Protein AF-A0A8T6W982-F1 (afdb_monomer_lite)

pLDDT: mean 89.92, std 10.99, range [41.56, 98.62]

Foldseek 3Di:
DLVVLLVCVVVQAEAEDCFQQQPFLCLLVSLVVQLVSQVSSVHAYEDEARALKFPNSAPCLVVSLVSQVVSVVVVRNYFYEHFQFFFDFKFQCVLLQDDDDNCCSQVVPDPDPVNLVVSLVLLVDPVSVVVSVVVSVVVVVVVQVVVVVVQVVCVVVVHHHHRDDDQQRFKAWCDAPQCPVRHGPGLVVQCVVVVHHSSVSSSVRCNRRSRQIMIGRITHDSVSVLSLLLRLRYAYDLPFDDDPDDADSRHHGDCSNPCRLVCCCPPCCPPVVSDHNVSSLQRHWVSVCVSRVPPPTRDD

Structure (mmCIF, N/CA/C/O backbone):
data_AF-A0A8T6W982-F1
#
_entry.id   AF-A0A8T6W982-F1
#
loop_
_atom_site.group_PDB
_atom_site.id
_atom_site.type_symbol
_atom_site.label_atom_id
_atom_site.label_alt_id
_atom_site.label_comp_id
_atom_site.label_asym_id
_atom_site.label_entity_id
_atom_site.label_seq_id
_atom_site.pdbx_PDB_ins_code
_atom_site.Cartn_x
_atom_site.Cartn_y
_atom_site.Cartn_z
_atom_site.occupancy
_atom_site.B_iso_or_equiv
_atom_site.auth_seq_id
_atom_site.auth_comp_id
_atom_site.auth_asym_id
_atom_site.auth_atom_id
_atom_site.pdbx_PDB_model_num
ATOM 1 N N . THR A 1 1 ? 5.515 11.688 19.309 1.00 92.19 1 THR A N 1
ATOM 2 C CA . THR A 1 1 ? 4.169 11.139 19.041 1.00 92.19 1 THR A CA 1
ATOM 3 C C . THR A 1 1 ? 3.345 10.969 20.302 1.00 92.19 1 THR A C 1
ATOM 5 O O . THR A 1 1 ? 2.326 11.631 20.385 1.00 92.19 1 THR A O 1
ATOM 8 N N . ILE A 1 2 ? 3.785 10.183 21.298 1.00 96.75 2 ILE A N 1
ATOM 9 C CA . ILE A 1 2 ? 3.008 9.904 22.530 1.00 96.75 2 ILE A CA 1
ATOM 10 C C . ILE A 1 2 ? 2.474 11.173 23.209 1.00 96.75 2 ILE A C 1
ATOM 12 O O . ILE A 1 2 ? 1.277 11.269 23.441 1.00 96.75 2 ILE A O 1
ATOM 16 N N . GLU A 1 3 ? 3.326 12.170 23.468 1.00 98.12 3 GLU A N 1
ATOM 17 C CA . GLU A 1 3 ? 2.882 13.401 24.146 1.00 98.12 3 GLU A CA 1
ATOM 18 C C . GLU A 1 3 ? 1.840 14.195 23.341 1.00 98.12 3 GLU A C 1
ATOM 20 O O . GLU A 1 3 ? 0.926 14.765 23.923 1.00 98.12 3 GLU A O 1
ATOM 25 N N . LEU A 1 4 ? 1.908 14.171 22.003 1.00 98.06 4 LEU A N 1
ATOM 26 C CA . LEU A 1 4 ? 0.866 14.763 21.154 1.00 98.06 4 LEU A CA 1
ATOM 27 C C . LEU A 1 4 ? -0.430 13.948 21.223 1.00 98.06 4 LEU A C 1
ATOM 29 O O . LEU A 1 4 ? -1.512 14.516 21.298 1.00 98.06 4 LEU A O 1
ATOM 33 N N . CYS A 1 5 ? -0.321 12.617 21.228 1.00 98.31 5 CYS A N 1
ATOM 34 C CA . CYS A 1 5 ? -1.474 11.726 21.331 1.00 98.31 5 CYS A CA 1
ATOM 35 C C . CYS A 1 5 ? -2.209 11.890 22.665 1.00 98.31 5 CYS A C 1
ATOM 37 O O . CYS A 1 5 ? -3.430 11.872 22.659 1.00 98.31 5 CYS A O 1
ATOM 39 N N . LYS A 1 6 ? -1.504 12.125 23.781 1.00 98.38 6 LYS A N 1
ATOM 40 C CA . LYS A 1 6 ? -2.144 12.420 25.077 1.00 98.38 6 LYS A CA 1
ATOM 41 C C . LYS A 1 6 ? -3.038 13.658 24.998 1.00 98.38 6 LYS A C 1
ATOM 43 O O . LYS A 1 6 ? -4.176 13.609 25.442 1.00 98.38 6 LYS A O 1
ATOM 48 N N . VAL A 1 7 ? -2.559 14.729 24.358 1.00 98.25 7 VAL A N 1
ATOM 49 C CA . VAL A 1 7 ? -3.368 15.939 24.137 1.00 98.25 7 VAL A CA 1
ATOM 50 C C . VAL A 1 7 ? -4.581 15.624 23.261 1.00 98.25 7 VAL A C 1
ATOM 52 O O . VAL A 1 7 ? -5.687 16.028 23.585 1.00 98.25 7 VAL A O 1
ATOM 55 N N . VAL A 1 8 ? -4.410 14.873 22.168 1.00 97.94 8 VAL A N 1
ATOM 56 C CA . VAL A 1 8 ? -5.523 14.495 21.273 1.00 97.94 8 VAL A CA 1
ATOM 57 C C . VAL A 1 8 ? -6.559 13.610 21.985 1.00 97.94 8 VAL A C 1
ATOM 59 O O . VAL A 1 8 ? -7.760 13.757 21.740 1.00 97.94 8 VAL A O 1
ATOM 62 N N . ALA A 1 9 ? -6.117 12.730 22.887 1.00 97.44 9 ALA A N 1
ATOM 63 C CA . ALA A 1 9 ? -6.982 11.856 23.674 1.00 97.44 9 ALA A CA 1
ATOM 64 C C . ALA A 1 9 ? -7.932 12.647 24.587 1.00 97.44 9 ALA A C 1
ATOM 66 O O . ALA A 1 9 ? -9.102 12.282 24.694 1.00 97.44 9 ALA A O 1
ATOM 67 N N . GLU A 1 10 ? -7.492 13.781 25.153 1.00 97.44 10 GLU A N 1
ATOM 68 C CA . GLU A 1 10 ? -8.344 14.672 25.966 1.00 97.44 10 GLU A CA 1
ATOM 69 C C . GLU A 1 10 ? -9.573 15.194 25.197 1.00 97.44 10 GLU A C 1
ATOM 71 O O . GLU A 1 10 ? -10.605 15.492 25.797 1.00 97.44 10 GLU A O 1
ATOM 76 N N . PHE A 1 11 ? -9.494 15.255 23.863 1.00 96.75 11 PHE A N 1
ATOM 77 C CA . PHE A 1 11 ? -10.595 15.667 22.985 1.00 96.75 11 PHE A CA 1
ATOM 78 C C . PHE A 1 11 ? -11.354 14.484 22.362 1.00 96.75 11 PHE A C 1
ATOM 80 O O . PHE A 1 11 ? -12.226 14.693 21.518 1.00 96.75 11 PHE A O 1
ATOM 87 N N . GLY A 1 12 ? -11.035 13.243 22.749 1.00 94.50 12 GLY A N 1
ATOM 88 C CA . GLY A 1 12 ? -11.616 12.032 22.166 1.00 94.50 12 GLY A CA 1
ATOM 89 C C . GLY A 1 12 ? -11.222 11.807 20.703 1.00 94.50 12 GLY A C 1
ATOM 90 O O . GLY A 1 12 ? -11.993 11.208 19.951 1.00 94.50 12 GLY A O 1
ATOM 91 N N . GLY A 1 13 ? -10.064 12.333 20.291 1.00 96.12 13 GLY A N 1
ATOM 92 C CA . GLY A 1 13 ? -9.565 12.228 18.924 1.00 96.12 13 GLY A CA 1
ATOM 93 C C . GLY A 1 13 ? -8.979 10.855 18.574 1.00 96.12 13 GLY A C 1
ATOM 94 O O . GLY A 1 13 ? -9.060 9.892 19.337 1.00 96.12 13 GLY A O 1
ATOM 95 N N . LEU A 1 14 ? -8.381 10.786 17.385 1.00 97.19 14 LEU A N 1
ATOM 96 C CA . LEU A 1 14 ? -7.861 9.565 16.772 1.00 97.19 14 LEU A CA 1
ATOM 97 C C . LEU A 1 14 ? -6.365 9.715 16.476 1.00 97.19 14 LEU A C 1
ATOM 99 O O . LEU A 1 14 ? -5.944 10.716 15.895 1.00 97.19 14 LEU A O 1
ATOM 103 N N . TYR A 1 15 ? -5.574 8.703 16.829 1.00 98.12 15 TYR A N 1
ATOM 104 C CA . TYR A 1 15 ? -4.229 8.524 16.295 1.00 98.12 15 TYR A CA 1
ATOM 105 C C . TYR A 1 15 ? -4.313 7.695 15.011 1.00 98.12 15 TYR A C 1
ATOM 107 O O . TYR A 1 15 ? -4.302 6.465 15.046 1.00 98.12 15 TYR A O 1
ATOM 115 N N . ASP A 1 16 ? -4.436 8.386 13.880 1.00 97.62 16 ASP A N 1
ATOM 116 C CA . ASP A 1 16 ? -4.356 7.778 12.552 1.00 97.62 16 ASP A CA 1
ATOM 117 C C . ASP A 1 16 ? -2.903 7.801 12.064 1.00 97.62 16 ASP A C 1
ATOM 119 O O . ASP A 1 16 ? -2.230 8.835 12.146 1.00 97.62 16 ASP A O 1
ATOM 123 N N . THR A 1 17 ? -2.374 6.658 11.624 1.00 96.56 17 THR A N 1
ATOM 124 C CA . THR A 1 17 ? -0.946 6.543 11.327 1.00 96.56 17 THR A CA 1
ATOM 125 C C . THR A 1 17 ? -0.623 5.687 10.115 1.00 96.56 17 THR A C 1
ATOM 127 O O . THR A 1 17 ? -0.892 4.487 10.060 1.00 96.56 17 THR A O 1
ATOM 130 N N . HIS A 1 18 ? 0.157 6.292 9.218 1.00 93.81 18 HIS A N 1
ATOM 131 C CA . HIS A 1 18 ? 1.096 5.561 8.385 1.00 93.81 18 HIS A CA 1
ATOM 132 C C . HIS A 1 18 ? 2.218 5.026 9.280 1.00 93.81 18 HIS A C 1
ATOM 134 O O . HIS A 1 18 ? 3.207 5.714 9.546 1.00 93.81 18 HIS A O 1
ATOM 140 N N . HIS A 1 19 ? 2.044 3.813 9.799 1.00 90.69 19 HIS A N 1
ATOM 141 C CA . HIS A 1 19 ? 3.015 3.244 10.724 1.00 90.69 19 HIS A CA 1
ATOM 142 C C . HIS A 1 19 ? 4.383 3.031 10.047 1.00 90.69 19 HIS A C 1
ATOM 144 O O . HIS A 1 19 ? 4.486 2.753 8.852 1.00 90.69 19 HIS A O 1
ATOM 150 N N . ARG A 1 20 ? 5.461 3.124 10.825 1.00 86.19 20 ARG A N 1
ATOM 151 C CA . ARG A 1 20 ? 6.844 3.112 10.313 1.00 86.19 20 ARG A CA 1
ATOM 152 C C . ARG A 1 20 ? 7.228 1.833 9.561 1.00 86.19 20 ARG A C 1
ATOM 154 O O . ARG A 1 20 ? 8.174 1.845 8.782 1.00 86.19 20 ARG A O 1
ATOM 161 N N . GLY A 1 21 ? 6.519 0.735 9.825 1.00 81.88 21 GLY A N 1
ATOM 162 C CA . GLY A 1 21 ? 6.822 -0.591 9.292 1.00 81.88 21 GLY A CA 1
ATOM 163 C C . GLY A 1 21 ? 6.270 -0.888 7.899 1.00 81.88 21 GLY A C 1
ATOM 164 O O . GLY A 1 21 ? 6.608 -1.934 7.351 1.00 81.88 21 GLY A O 1
ATOM 165 N N . ASN A 1 22 ? 5.437 -0.007 7.332 1.00 74.56 22 ASN A N 1
ATOM 166 C CA . ASN A 1 22 ? 4.700 -0.312 6.099 1.00 74.56 22 ASN A CA 1
ATOM 167 C C . ASN A 1 22 ? 5.628 -0.471 4.882 1.00 74.56 22 ASN A C 1
ATOM 169 O O . ASN A 1 22 ? 5.366 -1.277 3.995 1.00 74.56 22 ASN A O 1
ATOM 173 N N . TYR A 1 23 ? 6.742 0.272 4.863 1.00 70.62 23 TYR A N 1
ATOM 174 C CA . TYR A 1 23 ? 7.759 0.238 3.811 1.00 70.62 23 TYR A CA 1
ATOM 175 C C . TYR A 1 23 ? 9.075 -0.321 4.363 1.00 70.62 23 TYR A C 1
ATOM 177 O O . TYR A 1 23 ? 9.947 0.417 4.812 1.00 70.62 23 TYR A O 1
ATOM 185 N N . GLY A 1 24 ? 9.215 -1.647 4.366 1.00 77.31 24 GLY A N 1
ATOM 186 C CA . GLY A 1 24 ? 10.422 -2.322 4.851 1.00 77.31 24 GLY A CA 1
ATOM 187 C C . GLY A 1 24 ? 10.141 -3.748 5.307 1.00 77.31 24 GLY A C 1
ATOM 188 O O . GLY A 1 24 ? 9.116 -4.319 4.954 1.00 77.31 24 GLY A O 1
ATOM 189 N N . ASP A 1 25 ? 11.034 -4.341 6.093 1.00 82.00 25 ASP A N 1
ATOM 190 C CA . ASP A 1 25 ? 10.885 -5.676 6.696 1.00 82.00 25 ASP A CA 1
ATOM 191 C C . ASP A 1 25 ? 10.327 -5.636 8.136 1.00 82.00 25 ASP A C 1
ATOM 193 O O . ASP A 1 25 ? 10.297 -6.660 8.823 1.00 82.00 25 ASP A O 1
ATOM 197 N N . THR A 1 26 ? 9.855 -4.463 8.578 1.00 89.75 26 THR A N 1
ATOM 198 C CA . THR A 1 26 ? 9.505 -4.129 9.971 1.00 89.75 26 THR A CA 1
ATOM 199 C C . THR A 1 26 ? 8.003 -3.949 10.228 1.00 89.75 26 THR A C 1
ATOM 201 O O . THR A 1 26 ? 7.606 -3.281 11.184 1.00 89.75 26 THR A O 1
ATOM 204 N N . LEU A 1 27 ? 7.149 -4.536 9.382 1.00 93.19 27 LEU A N 1
ATOM 205 C CA . LEU A 1 27 ? 5.681 -4.461 9.467 1.00 93.19 27 LEU A CA 1
ATOM 206 C C . LEU A 1 27 ? 5.149 -4.727 10.886 1.00 93.19 27 LEU A C 1
ATOM 208 O O . LEU A 1 27 ? 4.354 -3.954 11.422 1.00 93.19 27 LEU A O 1
ATOM 212 N N . ILE A 1 28 ? 5.622 -5.803 11.515 1.00 94.50 28 ILE A N 1
ATOM 213 C CA . ILE A 1 28 ? 5.154 -6.230 12.837 1.00 94.50 28 ILE A CA 1
ATOM 214 C C . ILE A 1 28 ? 5.626 -5.275 13.931 1.00 94.50 28 ILE A C 1
ATOM 216 O O . ILE A 1 28 ? 4.867 -4.921 14.829 1.00 94.50 28 ILE A O 1
ATOM 220 N N . GLU A 1 29 ? 6.871 -4.825 13.856 1.00 92.50 29 GLU A N 1
ATOM 221 C CA . GLU A 1 29 ? 7.451 -3.877 14.800 1.00 92.50 29 GLU A CA 1
ATOM 222 C C . GLU A 1 29 ? 6.754 -2.519 14.717 1.00 92.50 29 GLU A C 1
ATOM 224 O O . GLU A 1 29 ? 6.432 -1.941 15.752 1.00 92.50 29 GLU A O 1
ATOM 229 N N . GLY A 1 30 ? 6.444 -2.046 13.506 1.00 93.44 30 GLY A N 1
ATOM 230 C CA . GLY A 1 30 ? 5.680 -0.818 13.304 1.00 93.44 30 GLY A CA 1
ATOM 231 C C . GLY A 1 30 ? 4.256 -0.916 13.853 1.00 93.44 30 GLY A C 1
ATOM 232 O O . GLY A 1 30 ? 3.749 0.046 14.424 1.00 93.44 30 GLY A O 1
ATOM 233 N N . LEU A 1 31 ? 3.594 -2.072 13.718 1.00 95.88 31 LEU A N 1
ATOM 234 C CA . LEU A 1 31 ? 2.279 -2.290 14.332 1.00 95.88 31 LEU A CA 1
ATOM 235 C C . LEU A 1 31 ? 2.373 -2.305 15.866 1.00 95.88 31 LEU A C 1
ATOM 237 O O . LEU A 1 31 ? 1.565 -1.667 16.536 1.00 95.88 31 LEU A O 1
ATOM 241 N N . LYS A 1 32 ? 3.394 -2.959 16.434 1.00 95.81 32 LYS A N 1
ATOM 242 C CA . LYS A 1 32 ? 3.655 -2.938 17.884 1.00 95.81 32 LYS A CA 1
ATOM 243 C C . LYS A 1 32 ? 3.950 -1.527 18.402 1.00 95.81 32 LYS A C 1
ATOM 245 O O . LYS A 1 32 ? 3.509 -1.197 19.500 1.00 95.81 32 LYS A O 1
ATOM 250 N N . GLU A 1 33 ? 4.647 -0.691 17.626 1.00 95.31 33 GLU A N 1
ATOM 251 C CA . GLU A 1 33 ? 4.837 0.737 17.929 1.00 95.31 33 GLU A CA 1
ATOM 252 C C . GLU A 1 33 ? 3.476 1.445 18.027 1.00 95.31 33 GLU A C 1
ATOM 254 O O . GLU A 1 33 ? 3.204 2.088 19.040 1.00 95.31 33 GLU A O 1
ATOM 259 N N . ALA A 1 34 ? 2.587 1.267 17.044 1.00 96.88 34 ALA A N 1
ATOM 260 C CA . ALA A 1 34 ? 1.256 1.880 17.056 1.00 96.88 34 ALA A CA 1
ATOM 261 C C . ALA A 1 34 ? 0.399 1.420 18.253 1.00 96.88 34 ALA A C 1
ATOM 263 O O . ALA A 1 34 ? -0.201 2.250 18.937 1.00 96.88 34 ALA A O 1
ATOM 264 N N . VAL A 1 35 ? 0.407 0.119 18.565 1.00 97.62 35 VAL A N 1
ATOM 265 C CA . VAL A 1 35 ? -0.275 -0.455 19.741 1.00 97.62 35 VAL A CA 1
ATOM 266 C C . VAL A 1 35 ? 0.280 0.127 21.046 1.00 97.62 35 VAL A C 1
ATOM 268 O O . VAL A 1 35 ? -0.483 0.504 21.936 1.00 97.62 35 VAL A O 1
ATOM 271 N N . MET A 1 36 ? 1.606 0.245 21.166 1.00 97.38 36 MET A N 1
ATOM 272 C CA . MET A 1 36 ? 2.259 0.839 22.337 1.00 97.38 36 MET A CA 1
ATOM 273 C C . MET A 1 36 ? 1.857 2.304 22.524 1.00 97.38 36 MET A C 1
ATOM 275 O O . MET A 1 36 ? 1.568 2.712 23.651 1.00 97.38 36 MET A O 1
ATOM 279 N N . ILE A 1 37 ? 1.794 3.080 21.439 1.00 97.56 37 ILE A N 1
ATOM 280 C CA . ILE A 1 37 ? 1.357 4.479 21.478 1.00 97.56 37 ILE A CA 1
ATOM 281 C C . ILE A 1 37 ? -0.107 4.564 21.916 1.00 97.56 37 ILE A C 1
ATOM 283 O O . ILE A 1 37 ? -0.397 5.323 22.840 1.00 97.56 37 ILE A O 1
ATOM 287 N N . GLY A 1 38 ? -0.988 3.745 21.329 1.00 98.00 38 GLY A N 1
ATOM 288 C CA . GLY A 1 38 ? -2.403 3.653 21.704 1.00 98.00 38 GLY A CA 1
ATOM 289 C C . GLY A 1 38 ? -2.593 3.398 23.195 1.00 98.00 38 GLY A C 1
ATOM 290 O O . GLY A 1 38 ? -3.279 4.152 23.878 1.00 98.00 38 GLY A O 1
ATOM 291 N N . LYS A 1 39 ? -1.883 2.396 23.725 1.00 98.06 39 LYS A N 1
ATOM 292 C CA . LYS A 1 39 ? -1.907 2.054 25.151 1.00 98.06 39 LYS A CA 1
ATOM 293 C C . LYS A 1 39 ? -1.362 3.168 26.045 1.00 98.06 39 LYS A C 1
ATOM 295 O O . LYS A 1 39 ? -1.925 3.448 27.094 1.00 98.06 39 LYS A O 1
ATOM 300 N N . THR A 1 40 ? -0.230 3.763 25.673 1.00 98.00 40 THR A N 1
ATOM 301 C CA . THR A 1 40 ? 0.483 4.722 26.536 1.00 98.00 40 THR A CA 1
ATOM 302 C C . THR A 1 40 ? -0.209 6.080 26.587 1.00 98.00 40 THR A C 1
ATOM 304 O O . THR A 1 40 ? -0.136 6.768 27.604 1.00 98.00 40 THR A O 1
ATOM 307 N N . ALA A 1 41 ? -0.844 6.484 25.488 1.00 98.06 41 ALA A N 1
ATOM 308 C CA . ALA A 1 41 ? -1.571 7.743 25.393 1.00 98.06 41 ALA A CA 1
ATOM 309 C C . ALA A 1 41 ? -3.075 7.612 25.683 1.00 98.06 41 ALA A C 1
ATOM 311 O O . ALA A 1 41 ? -3.748 8.635 25.663 1.00 98.06 41 ALA A O 1
ATOM 312 N N . ASP A 1 42 ? -3.576 6.395 25.939 1.00 97.19 42 ASP A N 1
ATOM 313 C CA . ASP A 1 42 ? -5.006 6.086 26.101 1.00 97.19 42 ASP A CA 1
ATOM 314 C C . ASP A 1 42 ? -5.856 6.670 24.957 1.00 97.19 42 ASP A C 1
ATOM 316 O O . ASP A 1 42 ? -6.817 7.412 25.155 1.00 97.19 42 ASP A O 1
ATOM 320 N N . ILE A 1 43 ? -5.430 6.391 23.721 1.00 98.19 43 ILE A N 1
ATOM 321 C CA . ILE A 1 43 ? -6.020 6.951 22.501 1.00 98.19 43 ILE A CA 1
ATOM 322 C C . ILE A 1 43 ? -6.489 5.845 21.557 1.00 98.19 43 ILE A C 1
ATOM 324 O O . ILE A 1 43 ? -5.864 4.787 21.444 1.00 98.19 43 ILE A O 1
ATOM 328 N N . LYS A 1 44 ? -7.564 6.130 20.817 1.00 98.06 44 LYS A N 1
ATOM 329 C CA . LYS A 1 44 ? -7.995 5.314 19.680 1.00 98.06 44 LYS A CA 1
ATOM 330 C C . LYS A 1 44 ? -6.930 5.314 18.591 1.00 98.06 44 LYS A C 1
ATOM 332 O O . LYS A 1 44 ? -6.352 6.359 18.290 1.00 98.06 44 LYS A O 1
ATOM 337 N N . VAL A 1 45 ? -6.710 4.169 17.961 1.00 98.50 45 VAL A N 1
ATOM 338 C CA . VAL A 1 45 ? -5.701 3.994 16.913 1.00 98.50 45 VAL A CA 1
ATOM 339 C C . VAL A 1 45 ? -6.365 3.532 15.624 1.00 98.50 45 VAL A C 1
ATOM 341 O O . VAL A 1 45 ? -7.124 2.564 15.620 1.00 98.50 45 VAL A O 1
ATOM 344 N N . ASN A 1 46 ? -6.034 4.182 14.514 1.00 98.31 46 ASN A N 1
ATOM 345 C CA . ASN A 1 46 ? -6.270 3.648 13.180 1.00 98.31 46 ASN A CA 1
ATOM 346 C C . ASN A 1 46 ? -4.923 3.499 12.473 1.00 98.31 46 ASN A C 1
ATOM 348 O O . ASN A 1 46 ? -4.137 4.441 12.403 1.00 98.31 46 ASN A O 1
ATOM 352 N N . VAL A 1 47 ? -4.627 2.297 11.990 1.00 97.69 47 VAL A N 1
ATOM 353 C CA . VAL A 1 47 ? -3.442 2.068 11.162 1.00 97.69 47 VAL A CA 1
ATOM 354 C C . VAL A 1 47 ? -3.871 2.187 9.708 1.00 97.69 47 VAL A C 1
ATOM 356 O O . VAL A 1 47 ? -4.539 1.293 9.181 1.00 97.69 47 VAL A O 1
ATOM 359 N N . SER A 1 48 ? -3.513 3.309 9.088 1.00 95.94 48 SER A N 1
ATOM 360 C CA . SER A 1 48 ? -3.913 3.625 7.720 1.00 95.94 48 SER A CA 1
ATOM 361 C C . SER A 1 48 ? -3.282 2.634 6.749 1.00 95.94 48 SER A C 1
ATOM 363 O O . SER A 1 48 ? -2.137 2.212 6.967 1.00 95.94 48 SER A O 1
ATOM 365 N N . HIS A 1 49 ? -4.009 2.292 5.677 1.00 93.44 49 HIS A N 1
ATOM 366 C CA . HIS A 1 49 ? -3.548 1.499 4.528 1.00 93.44 49 HIS A CA 1
ATOM 367 C C . HIS A 1 49 ? -2.562 0.376 4.931 1.00 93.44 49 HIS A C 1
ATOM 369 O O . HIS A 1 49 ? -1.402 0.350 4.503 1.00 93.44 49 HIS A O 1
ATOM 375 N N . LEU A 1 50 ? -2.995 -0.498 5.843 1.00 94.31 50 LEU A N 1
ATOM 376 C CA . LEU A 1 50 ? -2.152 -1.515 6.474 1.00 94.31 50 LEU A CA 1
ATOM 377 C C . LEU A 1 50 ? -2.017 -2.745 5.572 1.00 94.31 50 LEU A C 1
ATOM 379 O O . LEU A 1 50 ? -3.014 -3.412 5.285 1.00 94.31 50 LEU A O 1
ATOM 383 N N . TYR A 1 51 ? -0.784 -3.076 5.163 1.00 90.06 51 TYR A N 1
ATOM 384 C CA . TYR A 1 51 ? -0.524 -4.227 4.297 1.00 90.06 51 TYR A CA 1
ATOM 385 C C . TYR A 1 51 ? 0.752 -5.002 4.604 1.00 90.06 51 TYR A C 1
ATOM 387 O O . TYR A 1 51 ? 1.759 -4.474 5.063 1.00 90.06 51 TYR A O 1
ATOM 395 N N . ALA A 1 52 ? 0.747 -6.264 4.172 1.00 91.69 52 ALA A N 1
ATOM 396 C CA . ALA A 1 52 ? 1.952 -7.034 3.895 1.00 91.69 52 ALA A CA 1
ATOM 397 C C . ALA A 1 52 ? 2.588 -6.612 2.553 1.00 91.69 52 ALA A C 1
ATOM 399 O O . ALA A 1 52 ? 2.467 -7.314 1.547 1.00 91.69 52 ALA A O 1
ATOM 400 N N . LEU A 1 53 ? 3.234 -5.441 2.525 1.00 88.88 53 LEU A N 1
ATOM 401 C CA . LEU A 1 53 ? 3.937 -4.920 1.345 1.00 88.88 53 LEU A CA 1
ATOM 402 C C . LEU A 1 53 ? 5.280 -5.635 1.127 1.00 88.88 53 LEU A C 1
ATOM 404 O O . LEU A 1 53 ? 6.041 -5.795 2.075 1.00 88.88 53 LEU A O 1
ATOM 408 N N . PHE A 1 54 ? 5.599 -5.968 -0.128 1.00 86.50 54 PHE A N 1
ATOM 409 C CA . PHE A 1 54 ? 6.818 -6.671 -0.567 1.00 86.50 54 PHE A CA 1
ATOM 410 C C . PHE A 1 54 ? 6.898 -8.161 -0.178 1.00 86.50 54 PHE A C 1
ATOM 412 O O . PHE A 1 54 ? 6.337 -8.569 0.844 1.00 86.50 54 PHE A O 1
ATOM 419 N N . PRO A 1 55 ? 7.648 -8.983 -0.947 1.00 85.44 55 PRO A N 1
ATOM 420 C CA . PRO A 1 55 ? 7.701 -10.434 -0.743 1.00 85.44 55 PRO A CA 1
ATOM 421 C C . PRO A 1 55 ? 8.100 -10.890 0.667 1.00 85.44 55 PRO A C 1
ATOM 423 O O . PRO A 1 55 ? 7.543 -11.854 1.184 1.00 85.44 55 PRO A O 1
ATOM 426 N N . TRP A 1 56 ? 9.011 -10.182 1.338 1.00 86.44 56 TRP A N 1
ATOM 427 C CA . TRP A 1 56 ? 9.469 -10.527 2.693 1.00 86.44 56 TRP A CA 1
ATOM 428 C C . TRP A 1 56 ? 8.436 -10.264 3.804 1.00 86.44 56 TRP A C 1
ATOM 430 O O . TRP A 1 56 ? 8.653 -10.666 4.951 1.00 86.44 56 TRP A O 1
ATOM 440 N N . ASN A 1 57 ? 7.320 -9.592 3.502 1.00 90.81 57 ASN A N 1
ATOM 441 C CA . ASN A 1 57 ? 6.190 -9.468 4.423 1.00 90.81 57 ASN A CA 1
ATOM 442 C C . ASN A 1 57 ? 5.009 -10.370 4.065 1.00 90.81 57 ASN A C 1
ATOM 444 O O . ASN A 1 57 ? 4.090 -10.482 4.875 1.00 90.81 57 ASN A O 1
ATOM 448 N N . TRP A 1 58 ? 5.004 -11.018 2.898 1.00 91.44 58 TRP A N 1
ATOM 449 C CA . TRP A 1 58 ? 3.895 -11.884 2.504 1.00 91.44 58 TRP A CA 1
ATOM 450 C C . TRP A 1 58 ? 3.680 -13.007 3.524 1.00 91.44 58 TRP A C 1
ATOM 452 O O . TRP A 1 58 ? 4.623 -13.612 4.030 1.00 91.44 58 TRP A O 1
ATOM 462 N N . GLY A 1 59 ? 2.417 -13.268 3.856 1.00 94.31 59 GLY A N 1
ATOM 463 C CA . GLY A 1 59 ? 2.028 -14.182 4.930 1.00 94.31 59 GLY A CA 1
ATOM 464 C C . GLY A 1 59 ? 1.981 -13.565 6.325 1.00 94.31 59 GLY A C 1
ATOM 465 O O . GLY A 1 59 ? 1.346 -14.145 7.197 1.00 94.31 59 GLY A O 1
ATOM 466 N N . LYS A 1 60 ? 2.558 -12.378 6.557 1.00 95.50 60 LYS A N 1
ATOM 467 C CA . LYS A 1 60 ? 2.484 -11.718 7.874 1.00 95.50 60 LYS A CA 1
ATOM 468 C C . LYS A 1 60 ? 1.102 -11.125 8.185 1.00 95.50 60 LYS A C 1
ATOM 470 O O . LYS A 1 60 ? 0.899 -10.659 9.300 1.00 95.50 60 LYS A O 1
ATOM 475 N N . SER A 1 61 ? 0.147 -11.156 7.251 1.00 95.69 61 SER A N 1
ATOM 476 C CA . SER A 1 61 ? -1.231 -10.684 7.478 1.00 95.69 61 SER A CA 1
ATOM 477 C C . SER A 1 61 ? -1.926 -11.404 8.640 1.00 95.69 61 SER A C 1
ATOM 479 O O . SER A 1 61 ? -2.609 -10.756 9.427 1.00 95.69 61 SER A O 1
ATOM 481 N N . SER A 1 62 ? -1.686 -12.707 8.815 1.00 96.38 62 SER A N 1
ATOM 482 C CA . SER A 1 62 ? -2.240 -13.478 9.935 1.00 96.38 62 SER A CA 1
ATOM 483 C C . SER A 1 62 ? -1.687 -13.015 11.286 1.00 96.38 62 SER A C 1
ATOM 485 O O . SER A 1 62 ? -2.410 -12.949 12.274 1.00 96.38 62 SER A O 1
ATOM 487 N N . GLU A 1 63 ? -0.402 -12.659 11.330 1.00 97.06 63 GLU A N 1
ATOM 488 C CA . GLU A 1 63 ? 0.239 -12.109 12.527 1.00 97.06 63 GLU A CA 1
ATOM 489 C C . GLU A 1 63 ? -0.246 -10.681 12.811 1.00 97.06 63 GLU A C 1
ATOM 491 O O . GLU A 1 63 ? -0.470 -10.324 13.964 1.00 97.06 63 GLU A O 1
ATOM 496 N N . VAL A 1 64 ? -0.460 -9.876 11.766 1.00 97.00 64 VAL A N 1
ATOM 497 C CA . VAL A 1 64 ? -1.079 -8.549 11.881 1.00 97.00 64 VAL A CA 1
ATOM 498 C C . VAL A 1 64 ? -2.473 -8.651 12.501 1.00 97.00 64 VAL A C 1
ATOM 500 O O . VAL A 1 64 ? -2.752 -7.945 13.467 1.00 97.00 64 VAL A O 1
ATOM 503 N N . VAL A 1 65 ? -3.320 -9.548 11.989 1.00 97.56 65 VAL A N 1
ATOM 504 C CA . VAL A 1 65 ? -4.664 -9.805 12.529 1.00 97.56 65 VAL A CA 1
ATOM 505 C C . VAL A 1 65 ? -4.590 -10.231 13.996 1.00 97.56 65 VAL A C 1
ATOM 507 O O . VAL A 1 65 ? -5.223 -9.600 14.838 1.00 97.56 65 VAL A O 1
ATOM 510 N N . ARG A 1 66 ? -3.734 -11.208 14.325 1.00 98.19 66 ARG A N 1
ATOM 511 C CA . ARG A 1 66 ? -3.538 -11.671 15.708 1.00 98.19 66 ARG A CA 1
ATOM 512 C C . ARG A 1 66 ? -3.157 -10.528 16.653 1.00 98.19 66 ARG A C 1
ATOM 514 O O . ARG A 1 66 ? -3.687 -10.438 17.753 1.00 98.19 66 ARG A O 1
ATOM 521 N N . LEU A 1 67 ? -2.251 -9.643 16.235 1.00 98.12 67 LEU A N 1
ATOM 522 C CA . LEU A 1 67 ? -1.819 -8.502 17.049 1.00 98.12 67 LEU A CA 1
ATOM 523 C C . LEU A 1 67 ? -2.917 -7.451 17.236 1.00 98.12 67 LEU A C 1
ATOM 525 O O . LEU A 1 67 ? -2.977 -6.824 18.293 1.00 98.12 67 LEU A O 1
ATOM 529 N N . ILE A 1 68 ? -3.767 -7.246 16.227 1.00 98.19 68 ILE A N 1
ATOM 530 C CA . ILE A 1 68 ? -4.941 -6.375 16.337 1.00 98.19 68 ILE A CA 1
ATOM 531 C C . ILE A 1 68 ? -5.923 -6.960 17.355 1.00 98.19 68 ILE A C 1
ATOM 533 O O . ILE A 1 68 ? -6.347 -6.235 18.254 1.00 98.19 68 ILE A O 1
ATOM 537 N N . ASP A 1 69 ? -6.242 -8.251 17.262 1.00 98.44 69 ASP A N 1
ATOM 538 C CA . ASP A 1 69 ? -7.130 -8.926 18.214 1.00 98.44 69 ASP A CA 1
ATOM 539 C C . ASP A 1 69 ? -6.586 -8.849 19.644 1.00 98.44 69 ASP A C 1
ATOM 541 O O . ASP A 1 69 ? -7.280 -8.376 20.543 1.00 98.44 69 ASP A O 1
ATOM 545 N N . GLU A 1 70 ? -5.311 -9.187 19.849 1.00 98.50 70 GLU A N 1
ATOM 546 C CA . GLU A 1 70 ? -4.668 -9.106 21.165 1.00 98.50 70 GLU A CA 1
ATOM 547 C C . GLU A 1 70 ? -4.682 -7.688 21.736 1.00 98.50 70 GLU A C 1
ATOM 549 O O . GLU A 1 70 ? -4.925 -7.491 22.928 1.00 98.50 70 GLU A O 1
ATOM 554 N N . ALA A 1 71 ? -4.431 -6.669 20.914 1.00 98.25 71 ALA A N 1
ATOM 555 C CA . ALA A 1 71 ? -4.504 -5.284 21.363 1.00 98.25 71 ALA A CA 1
ATOM 556 C C . ALA A 1 71 ? -5.925 -4.922 21.831 1.00 98.25 71 ALA A C 1
ATOM 558 O O . ALA A 1 71 ? -6.082 -4.302 22.887 1.00 98.25 71 ALA A O 1
ATOM 559 N N . ARG A 1 72 ? -6.955 -5.362 21.097 1.00 98.00 72 ARG A N 1
ATOM 560 C CA . ARG A 1 72 ? -8.364 -5.118 21.439 1.00 98.00 72 ARG A CA 1
ATOM 561 C C . ARG A 1 72 ? -8.803 -5.867 22.691 1.00 98.00 72 ARG A C 1
ATOM 563 O O . ARG A 1 72 ? -9.477 -5.281 23.534 1.00 98.00 72 ARG A O 1
ATOM 570 N N . GLU A 1 73 ? -8.380 -7.117 22.858 1.00 97.94 73 GLU A N 1
ATOM 571 C CA . GLU A 1 73 ? -8.596 -7.891 24.089 1.00 97.94 73 GLU A CA 1
ATOM 572 C C . GLU A 1 73 ? -7.959 -7.213 25.312 1.00 97.94 73 GLU A C 1
ATOM 574 O O . GLU A 1 73 ? -8.500 -7.271 26.415 1.00 97.94 73 GLU A O 1
ATOM 579 N N . ASN A 1 74 ? -6.849 -6.497 25.109 1.00 97.12 74 ASN A N 1
ATOM 580 C CA . ASN A 1 74 ? -6.182 -5.692 26.132 1.00 97.12 74 ASN A CA 1
ATOM 581 C C . ASN A 1 74 ? -6.754 -4.266 26.284 1.00 97.12 74 ASN A C 1
ATOM 583 O O . ASN A 1 74 ? -6.133 -3.424 26.936 1.00 97.12 74 ASN A O 1
ATOM 587 N N . GLY A 1 75 ? -7.927 -3.987 25.707 1.00 96.31 75 GLY A N 1
ATOM 588 C CA . GLY A 1 75 ? -8.657 -2.728 25.877 1.00 96.31 75 GLY A CA 1
ATOM 589 C C . GLY A 1 75 ? -8.191 -1.578 24.984 1.00 96.31 75 GLY A C 1
ATOM 590 O O . GLY A 1 75 ? -8.625 -0.448 25.187 1.00 96.31 75 GLY A O 1
ATOM 591 N N . ILE A 1 76 ? -7.327 -1.834 23.999 1.00 97.75 76 ILE A N 1
ATOM 592 C CA . ILE A 1 76 ? -6.861 -0.810 23.060 1.00 97.75 76 ILE A CA 1
ATOM 593 C C . ILE A 1 76 ? -7.854 -0.736 21.898 1.00 97.75 76 ILE A C 1
ATOM 595 O O . ILE A 1 76 ? -8.036 -1.710 21.165 1.00 97.75 76 ILE A O 1
ATOM 599 N N . ASP A 1 77 ? -8.483 0.423 21.699 1.00 97.25 77 ASP A N 1
ATOM 600 C CA . ASP A 1 77 ? -9.375 0.652 20.558 1.00 97.25 77 ASP A CA 1
ATOM 601 C C . ASP A 1 77 ? -8.557 0.868 19.278 1.00 97.25 77 ASP A C 1
ATOM 603 O O . ASP A 1 77 ? -8.279 1.997 18.874 1.00 97.25 77 ASP A O 1
ATOM 607 N N . ILE A 1 78 ? -8.104 -0.237 18.682 1.00 98.31 78 ILE A N 1
ATOM 608 C CA . ILE A 1 78 ? -7.342 -0.252 17.433 1.00 98.31 78 ILE A CA 1
ATOM 609 C C . ILE A 1 78 ? -8.196 -0.736 16.259 1.00 98.31 78 ILE A C 1
ATOM 611 O O . ILE A 1 78 ? -8.951 -1.711 16.354 1.00 98.31 78 ILE A O 1
ATOM 615 N N . THR A 1 79 ? -8.042 -0.037 15.140 1.00 98.12 79 THR A N 1
ATOM 616 C CA . THR A 1 79 ? -8.676 -0.284 13.846 1.00 98.12 79 THR A CA 1
ATOM 617 C C . THR A 1 79 ? -7.645 -0.147 12.722 1.00 98.12 79 THR A C 1
ATOM 619 O O . THR A 1 79 ? -6.496 0.241 12.961 1.00 98.12 79 THR A O 1
ATOM 622 N N . CYS A 1 80 ? -8.018 -0.513 11.500 1.00 97.56 80 CYS A N 1
ATOM 623 C CA . CYS A 1 80 ? -7.191 -0.271 10.324 1.00 97.56 80 CYS A CA 1
ATOM 624 C C . CYS A 1 80 ? -8.056 -0.072 9.083 1.00 97.56 80 CYS A C 1
ATOM 626 O O . CYS A 1 80 ? -9.236 -0.434 9.059 1.00 97.56 80 CYS A O 1
ATOM 628 N N . ASP A 1 81 ? -7.450 0.442 8.023 1.00 97.25 81 ASP A N 1
ATOM 629 C CA . ASP A 1 81 ? -8.074 0.515 6.711 1.00 97.25 81 ASP A CA 1
ATOM 630 C C . ASP A 1 81 ? -7.137 0.022 5.612 1.00 97.25 81 ASP A C 1
ATOM 632 O O . ASP A 1 81 ? -5.922 -0.080 5.790 1.00 97.25 81 ASP A O 1
ATOM 636 N N . LEU A 1 82 ? -7.735 -0.342 4.477 1.00 95.38 82 LEU A N 1
ATOM 637 C CA . LEU A 1 82 ? -7.012 -0.702 3.266 1.00 95.38 82 LEU A CA 1
ATOM 638 C C . LEU A 1 82 ? -7.852 -0.418 2.008 1.00 95.38 82 LEU A C 1
ATOM 640 O O . LEU A 1 82 ? -9.081 -0.445 2.032 1.00 95.38 82 LEU A O 1
ATOM 644 N N . TYR A 1 83 ? -7.196 -0.140 0.889 1.00 95.19 83 TYR A N 1
ATOM 645 C CA . TYR A 1 83 ? -7.748 -0.116 -0.466 1.00 95.19 83 TYR A CA 1
ATOM 646 C C . TYR A 1 83 ? -7.624 -1.475 -1.201 1.00 95.19 83 TYR A C 1
ATOM 648 O O . TYR A 1 83 ? -6.691 -2.251 -0.982 1.00 95.19 83 TYR A O 1
ATOM 656 N N . PRO A 1 84 ? -8.536 -1.796 -2.134 1.00 96.00 84 PRO A N 1
ATOM 657 C CA . PRO A 1 84 ? -8.676 -3.140 -2.703 1.00 96.00 84 PRO A CA 1
ATOM 658 C C . PRO A 1 84 ? -7.819 -3.359 -3.966 1.00 96.00 84 PRO A C 1
ATOM 660 O O . PRO A 1 84 ? -8.327 -3.761 -5.018 1.00 96.00 84 PRO A O 1
ATOM 663 N N . TRP A 1 85 ? -6.517 -3.080 -3.881 1.00 93.88 85 TRP A N 1
ATOM 664 C CA . TRP A 1 85 ? -5.551 -3.246 -4.978 1.00 93.88 85 TRP A CA 1
ATOM 665 C C . TRP A 1 85 ? -4.314 -3.999 -4.505 1.00 93.88 85 TRP A C 1
ATOM 667 O O . TRP A 1 85 ? -4.012 -3.978 -3.321 1.00 93.88 85 TRP A O 1
ATOM 677 N N . THR A 1 86 ? -3.611 -4.666 -5.425 1.00 92.19 86 THR A N 1
ATOM 678 C CA . THR A 1 86 ? -2.432 -5.509 -5.141 1.00 92.19 86 THR A CA 1
ATOM 679 C C . THR A 1 86 ? -1.094 -4.767 -5.311 1.00 92.19 86 THR A C 1
ATOM 681 O O . THR A 1 86 ? -0.045 -5.398 -5.390 1.00 92.19 86 THR A O 1
ATOM 684 N N . TYR A 1 87 ? -1.117 -3.435 -5.371 1.00 90.88 87 TYR A N 1
ATOM 685 C CA . TYR A 1 87 ? 0.049 -2.558 -5.506 1.00 90.88 87 TYR A CA 1
ATOM 686 C C . TYR A 1 87 ? -0.276 -1.166 -4.941 1.00 90.88 87 TYR A C 1
ATOM 688 O O . TYR A 1 87 ? -1.452 -0.809 -4.846 1.00 90.88 87 TYR A O 1
ATOM 696 N N . CYS A 1 88 ? 0.741 -0.414 -4.507 1.00 86.56 88 CYS A N 1
ATOM 697 C CA . CYS A 1 88 ? 0.551 0.799 -3.700 1.00 86.56 88 CYS A CA 1
ATOM 698 C C . CYS A 1 88 ? 0.627 2.117 -4.476 1.00 86.56 88 CYS A C 1
ATOM 700 O O . CYS A 1 88 ? 0.116 3.133 -4.016 1.00 86.56 88 CYS A O 1
ATOM 702 N N . MET A 1 89 ? 1.252 2.120 -5.648 1.00 83.44 89 MET A N 1
ATOM 703 C CA . MET A 1 89 ? 1.416 3.317 -6.466 1.00 83.44 89 MET A CA 1
ATOM 704 C C . MET A 1 89 ? 1.436 2.947 -7.944 1.00 83.44 89 MET A C 1
ATOM 706 O O . MET A 1 89 ? 1.492 1.774 -8.302 1.00 83.44 89 MET A O 1
ATOM 710 N N . MET A 1 90 ? 1.323 3.941 -8.816 1.00 84.06 90 MET A N 1
ATOM 711 C CA . MET A 1 90 ? 1.473 3.735 -10.250 1.00 84.06 90 MET A CA 1
ATOM 712 C C . MET A 1 90 ? 2.524 4.705 -10.758 1.00 84.06 90 MET A C 1
ATOM 714 O O . MET A 1 90 ? 2.476 5.891 -10.451 1.00 84.06 90 MET A O 1
ATOM 718 N N . SER A 1 91 ? 3.490 4.175 -11.493 1.00 84.12 91 SER A N 1
ATOM 719 C CA . SER A 1 91 ? 4.593 4.927 -12.067 1.00 84.12 91 SER A CA 1
ATOM 720 C C . SER A 1 91 ? 4.838 4.465 -13.497 1.00 84.12 91 SER A C 1
ATOM 722 O O . SER A 1 91 ? 4.513 3.333 -13.866 1.00 84.12 91 SER A O 1
ATOM 724 N N . ASN A 1 92 ? 5.406 5.350 -14.306 1.00 86.56 92 ASN A N 1
ATOM 725 C CA . ASN A 1 92 ? 5.991 4.984 -15.583 1.00 86.56 92 ASN A CA 1
ATOM 726 C C . ASN A 1 92 ? 7.501 4.791 -15.363 1.00 86.56 92 ASN A C 1
ATOM 728 O O . ASN A 1 92 ? 8.171 5.742 -14.951 1.00 86.56 92 ASN A O 1
ATOM 732 N N . PRO A 1 93 ? 8.073 3.604 -15.626 1.00 87.94 93 PRO A N 1
ATOM 733 C CA . PRO A 1 93 ? 9.478 3.351 -15.340 1.00 87.94 93 PRO A CA 1
ATOM 734 C C . PRO A 1 93 ? 10.435 4.186 -16.204 1.00 87.94 93 PRO A C 1
ATOM 736 O O . PRO A 1 93 ? 11.618 4.264 -15.887 1.00 87.94 93 PRO A O 1
ATOM 739 N N . ILE A 1 94 ? 9.946 4.862 -17.249 1.00 86.25 94 ILE A N 1
ATOM 740 C CA . ILE A 1 94 ? 10.721 5.876 -17.974 1.00 86.25 94 ILE A CA 1
ATOM 741 C C . ILE A 1 94 ? 11.210 6.992 -17.054 1.00 86.25 94 ILE A C 1
ATOM 743 O O . ILE A 1 94 ? 12.311 7.500 -17.267 1.00 86.25 94 ILE A O 1
ATOM 747 N N . ALA A 1 95 ? 10.453 7.327 -16.004 1.00 80.81 95 ALA A N 1
ATOM 748 C CA . ALA A 1 95 ? 10.841 8.347 -15.036 1.00 80.81 95 ALA A CA 1
ATOM 749 C C . ALA A 1 95 ? 12.219 8.069 -14.410 1.00 80.81 95 ALA A C 1
ATOM 751 O O . ALA A 1 95 ? 12.916 9.011 -14.061 1.00 80.81 95 ALA A O 1
ATOM 752 N N . LEU A 1 96 ? 12.654 6.803 -14.341 1.00 81.94 96 LEU A N 1
ATOM 753 C CA . LEU A 1 96 ? 13.978 6.407 -13.844 1.00 81.94 96 LEU A CA 1
ATOM 754 C C . LEU A 1 96 ? 15.140 6.959 -14.682 1.00 81.94 96 LEU A C 1
ATOM 756 O O . LEU A 1 96 ? 16.246 7.099 -14.173 1.00 81.94 96 LEU A O 1
ATOM 760 N N . PHE A 1 97 ? 14.894 7.268 -15.953 1.00 81.50 97 PHE A N 1
ATOM 761 C CA . PHE A 1 97 ? 15.897 7.750 -16.904 1.00 81.50 97 PHE A CA 1
ATOM 762 C C . PHE A 1 97 ? 15.738 9.242 -17.223 1.00 81.50 97 PHE A C 1
ATOM 764 O O . PHE A 1 97 ? 16.362 9.751 -18.152 1.00 81.50 97 PHE A O 1
ATOM 771 N N . MET A 1 98 ? 14.881 9.946 -16.481 1.00 73.31 98 MET A N 1
ATOM 772 C CA . MET A 1 98 ? 14.704 11.390 -16.602 1.00 73.31 98 MET A CA 1
ATOM 773 C C . MET A 1 98 ? 15.641 12.114 -15.628 1.00 73.31 98 MET A C 1
ATOM 775 O O . MET A 1 98 ? 15.923 11.629 -14.535 1.00 73.31 98 MET A O 1
ATOM 779 N N . THR A 1 99 ? 16.136 13.289 -16.013 1.00 56.22 99 THR A N 1
ATOM 780 C CA . THR A 1 99 ? 17.012 14.111 -15.164 1.00 56.22 99 THR A CA 1
ATOM 781 C C . THR A 1 99 ? 16.230 14.761 -14.018 1.00 56.22 99 THR A C 1
ATOM 783 O O . THR A 1 99 ? 15.148 15.292 -14.265 1.00 56.22 99 THR A O 1
ATOM 786 N N . GLY A 1 100 ? 16.799 14.786 -12.809 1.00 51.69 100 GLY A N 1
ATOM 787 C CA . GLY A 1 100 ? 16.232 15.454 -11.625 1.00 51.69 100 GLY A CA 1
ATOM 788 C C . GLY A 1 100 ? 16.135 14.544 -10.393 1.00 51.69 100 GLY A C 1
ATOM 789 O O . GLY A 1 100 ? 16.422 13.347 -10.479 1.00 51.69 100 GLY A O 1
ATOM 790 N N . SER A 1 101 ? 15.748 15.103 -9.244 1.00 50.56 101 SER A N 1
ATOM 791 C CA . SER A 1 101 ? 15.377 14.354 -8.025 1.00 50.56 101 SER A CA 1
ATOM 792 C C . SER A 1 101 ? 14.179 13.417 -8.265 1.00 50.56 101 SER A C 1
ATOM 794 O O . SER A 1 101 ? 13.476 13.570 -9.256 1.00 50.56 101 SER A O 1
ATOM 796 N N . MET A 1 102 ? 13.901 12.440 -7.387 1.00 49.84 102 MET A N 1
ATOM 797 C CA . MET A 1 102 ? 12.730 11.554 -7.560 1.00 49.84 102 MET A CA 1
ATOM 798 C C . MET A 1 102 ? 11.420 12.345 -7.699 1.00 49.84 102 MET A C 1
ATOM 800 O O . MET A 1 102 ? 10.631 12.055 -8.595 1.00 49.84 102 MET A O 1
ATOM 804 N N . ASP A 1 103 ? 11.240 13.385 -6.882 1.00 47.38 103 ASP A N 1
ATOM 805 C CA . ASP A 1 103 ? 10.103 14.302 -6.988 1.00 47.38 103 ASP A CA 1
ATOM 806 C C . ASP A 1 103 ? 10.117 15.053 -8.324 1.00 47.38 103 ASP A C 1
ATOM 808 O O . ASP A 1 103 ? 9.089 15.137 -8.978 1.00 47.38 103 ASP A O 1
ATOM 812 N N . GLU A 1 104 ? 11.263 15.532 -8.811 1.00 51.28 104 GLU A N 1
ATOM 813 C CA . GLU A 1 104 ? 11.351 16.173 -10.135 1.00 51.28 104 GLU A CA 1
ATOM 814 C C . GLU A 1 104 ? 11.087 15.194 -11.287 1.00 51.28 104 GLU A C 1
ATOM 816 O O . GLU A 1 104 ? 10.474 15.575 -12.280 1.00 51.28 104 GLU A O 1
ATOM 821 N N . ARG A 1 105 ? 11.495 13.927 -11.161 1.00 58.94 105 ARG A N 1
ATOM 822 C CA . ARG A 1 105 ? 11.248 12.869 -12.153 1.00 58.94 105 ARG A CA 1
ATOM 823 C C . ARG A 1 105 ? 9.757 12.535 -12.220 1.00 58.94 105 ARG A C 1
ATOM 825 O O . ARG A 1 105 ? 9.191 12.498 -13.312 1.00 58.94 105 ARG A O 1
ATOM 832 N N . VAL A 1 106 ? 9.109 12.382 -11.061 1.00 50.69 106 VAL A N 1
ATOM 833 C CA . VAL A 1 106 ? 7.670 12.083 -10.915 1.00 50.69 106 VAL A CA 1
ATOM 834 C C . VAL A 1 106 ? 6.782 13.300 -11.228 1.00 50.69 106 VAL A C 1
ATOM 836 O O . VAL A 1 106 ? 5.681 13.142 -11.761 1.00 50.69 106 VAL A O 1
ATOM 839 N N . HIS A 1 107 ? 7.254 14.517 -10.945 1.00 48.66 107 HIS A N 1
ATOM 840 C CA . HIS A 1 107 ? 6.543 15.780 -11.175 1.00 48.66 107 HIS A CA 1
ATOM 841 C C . HIS A 1 107 ? 7.006 16.537 -12.422 1.00 48.66 107 HIS A C 1
ATOM 843 O O . HIS A 1 107 ? 6.577 17.674 -12.627 1.00 48.66 107 HIS A O 1
ATOM 849 N N . SER A 1 108 ? 7.842 15.934 -13.274 1.00 51.12 108 SER A N 1
ATOM 850 C CA . SER A 1 108 ? 8.257 16.544 -14.537 1.00 51.12 108 SER A CA 1
ATOM 851 C C . SER A 1 108 ? 7.022 16.814 -15.404 1.00 51.12 108 SER A C 1
ATOM 853 O O . SER A 1 108 ? 6.372 15.924 -15.960 1.00 51.12 108 SER A O 1
ATOM 855 N N . ILE A 1 109 ? 6.649 18.091 -15.458 1.00 41.56 109 ILE A N 1
ATOM 856 C CA . ILE A 1 109 ? 5.518 18.598 -16.224 1.00 41.56 109 ILE A CA 1
ATOM 857 C C . ILE A 1 109 ? 5.824 18.359 -17.704 1.00 41.56 109 ILE A C 1
ATOM 859 O O . ILE A 1 109 ? 6.691 19.015 -18.270 1.00 41.56 109 ILE A O 1
ATOM 863 N N . GLY A 1 110 ? 5.094 17.429 -18.322 1.00 50.53 110 GLY A N 1
ATOM 864 C CA . GLY A 1 110 ? 5.025 17.266 -19.773 1.00 50.53 110 GLY A CA 1
ATOM 865 C C . GLY A 1 110 ? 6.353 16.899 -20.430 1.00 50.53 110 GLY A C 1
ATOM 866 O O . GLY A 1 110 ? 7.028 17.752 -21.000 1.00 50.53 110 GLY A O 1
ATOM 867 N N . SER A 1 111 ? 6.682 15.607 -20.464 1.00 55.38 111 SER A N 1
ATOM 868 C CA . SER A 1 111 ? 7.651 15.105 -21.439 1.00 55.38 111 SER A CA 1
ATOM 869 C C . SER A 1 111 ? 7.145 15.450 -22.845 1.00 55.38 111 SER A C 1
ATOM 871 O O . SER A 1 111 ? 6.148 14.890 -23.312 1.00 55.38 111 SER A O 1
ATOM 873 N N . THR A 1 112 ? 7.782 16.409 -23.515 1.00 60.12 112 THR A N 1
ATOM 874 C CA . THR A 1 112 ? 7.459 16.729 -24.909 1.00 60.12 112 THR A CA 1
ATOM 875 C C . THR A 1 112 ? 7.707 15.490 -25.774 1.00 60.12 112 THR A C 1
ATOM 877 O O . THR A 1 112 ? 8.591 14.686 -25.467 1.00 60.12 112 THR A O 1
ATOM 880 N N . GLY A 1 113 ? 6.948 15.313 -26.863 1.00 68.69 113 GLY A N 1
ATOM 881 C CA . GLY A 1 113 ? 7.131 14.163 -27.762 1.00 68.69 113 GLY A CA 1
ATOM 882 C C . GLY A 1 113 ? 8.584 14.008 -28.231 1.00 68.69 113 GLY A C 1
ATOM 883 O O . GLY A 1 113 ? 9.110 12.902 -28.265 1.00 68.69 113 GLY A O 1
ATOM 884 N N . GLU A 1 114 ? 9.275 15.128 -28.454 1.00 73.31 114 GLU A N 1
ATOM 885 C CA . GLU A 1 114 ? 10.693 15.142 -28.820 1.00 73.31 114 GLU A CA 1
ATOM 886 C C . GLU A 1 114 ? 11.630 14.619 -27.719 1.00 73.31 114 GLU A C 1
ATOM 888 O O . GLU A 1 114 ? 12.652 14.005 -28.020 1.00 73.31 114 GLU A O 1
ATOM 893 N N . MET A 1 115 ? 11.331 14.877 -26.439 1.00 76.50 115 MET A N 1
ATOM 894 C CA . MET A 1 115 ? 12.1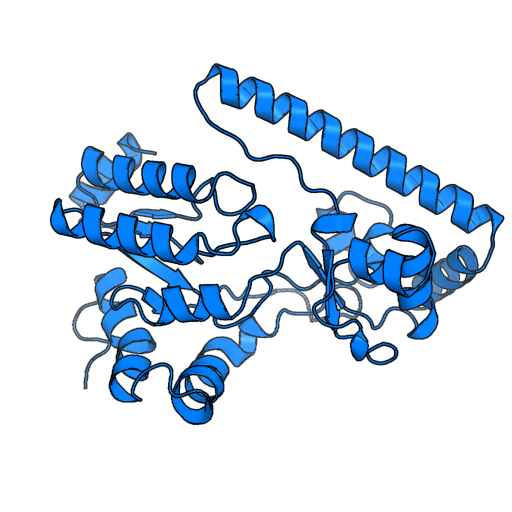25 14.345 -25.325 1.00 76.50 115 MET A CA 1
ATOM 895 C C . MET A 1 115 ? 12.008 12.823 -25.265 1.00 76.50 115 MET A C 1
ATOM 897 O O . MET A 1 115 ? 13.020 12.140 -25.129 1.00 76.50 115 MET A O 1
ATOM 901 N N . MET A 1 116 ? 10.787 12.306 -25.410 1.00 80.31 116 MET A N 1
ATOM 902 C CA . MET A 1 116 ? 10.516 10.868 -25.412 1.00 80.31 116 MET A CA 1
ATOM 903 C C . MET A 1 116 ? 11.158 10.180 -26.614 1.00 80.31 116 MET A C 1
ATOM 905 O O . MET A 1 116 ? 11.796 9.142 -26.464 1.00 80.31 116 MET A O 1
ATOM 909 N N . GLU A 1 117 ? 11.068 10.792 -27.795 1.00 83.81 117 GLU A N 1
ATOM 910 C CA . GLU A 1 117 ? 11.705 10.273 -29.002 1.00 83.81 117 GLU A CA 1
ATOM 911 C C . GLU A 1 117 ? 13.226 10.189 -28.841 1.00 83.81 117 GLU A C 1
ATOM 913 O O . GLU A 1 117 ? 13.810 9.137 -29.104 1.00 83.81 117 GLU A O 1
ATOM 918 N N . ARG A 1 118 ? 13.869 11.251 -28.332 1.00 85.25 118 ARG A N 1
ATOM 919 C CA . ARG A 1 118 ? 15.308 11.232 -28.025 1.00 85.25 118 ARG A CA 1
ATOM 920 C C . ARG A 1 118 ? 15.657 10.141 -27.022 1.00 85.25 118 ARG A C 1
ATOM 922 O O . ARG A 1 118 ? 16.594 9.389 -27.269 1.00 85.25 118 ARG A O 1
ATOM 929 N N . LEU A 1 119 ? 14.886 10.008 -25.943 1.00 87.44 119 LEU A N 1
ATOM 930 C CA . LEU A 1 119 ? 15.115 8.971 -24.942 1.00 87.44 119 LEU A CA 1
ATOM 931 C C . LEU A 1 119 ? 15.046 7.569 -25.557 1.00 87.44 119 LEU A C 1
ATOM 933 O O . LEU A 1 119 ? 15.913 6.743 -25.293 1.00 87.44 119 LEU A O 1
ATOM 937 N N . PHE A 1 120 ? 14.061 7.295 -26.415 1.00 91.12 120 PHE A N 1
ATOM 938 C CA . PHE A 1 120 ? 13.959 6.001 -27.086 1.00 91.12 120 PHE A CA 1
ATOM 939 C C . PHE A 1 120 ? 15.082 5.758 -28.092 1.00 91.12 120 PHE A C 1
ATOM 941 O O . PHE A 1 120 ? 15.522 4.617 -28.230 1.00 91.12 120 PHE A O 1
ATOM 948 N N . GLN A 1 121 ? 15.570 6.791 -28.785 1.00 90.81 121 GLN A N 1
ATOM 949 C CA . GLN A 1 121 ? 16.760 6.663 -29.633 1.00 90.81 121 GLN A CA 1
ATOM 950 C C . GLN A 1 121 ? 18.008 6.361 -28.799 1.00 90.81 121 GLN A C 1
ATOM 952 O O . GLN A 1 121 ? 18.773 5.458 -29.139 1.00 90.81 121 GLN A O 1
ATOM 957 N N . ASP A 1 122 ? 18.170 7.034 -27.664 1.00 91.69 122 ASP A N 1
ATOM 958 C CA . ASP A 1 122 ? 19.301 6.833 -26.760 1.00 91.69 122 ASP A CA 1
ATOM 959 C C . ASP A 1 122 ? 19.260 5.449 -26.108 1.00 91.69 122 ASP A C 1
ATOM 961 O O . ASP A 1 122 ? 20.268 4.748 -26.060 1.00 91.69 122 ASP A O 1
ATOM 965 N N . MET A 1 123 ? 18.068 4.986 -25.730 1.00 93.75 123 MET A N 1
ATOM 966 C CA . MET A 1 123 ? 17.842 3.611 -25.308 1.00 93.75 123 MET A CA 1
ATOM 967 C C . MET A 1 123 ? 18.058 2.605 -26.437 1.00 93.75 123 MET A C 1
ATOM 969 O O . MET A 1 123 ? 18.219 1.435 -26.135 1.00 93.75 123 MET A O 1
ATOM 973 N N . LYS A 1 124 ? 18.047 2.954 -27.727 1.00 95.75 124 LYS A N 1
ATOM 974 C CA . LYS A 1 124 ? 18.370 2.009 -28.818 1.00 95.75 124 LYS A CA 1
ATOM 975 C C . LYS A 1 124 ? 19.877 1.935 -29.073 1.00 95.75 124 LYS A C 1
ATOM 977 O O . LYS A 1 124 ? 20.373 0.854 -29.395 1.00 95.75 124 LYS A O 1
ATOM 982 N N . ASP A 1 125 ? 20.600 3.028 -28.855 1.00 96.44 125 ASP A N 1
ATOM 983 C CA . ASP A 1 125 ? 22.054 3.105 -28.995 1.00 96.44 125 ASP A CA 1
ATOM 984 C C . ASP A 1 125 ? 22.784 2.292 -27.895 1.00 96.44 125 ASP A C 1
ATOM 986 O O . ASP A 1 125 ? 22.580 2.526 -26.701 1.00 96.44 125 ASP A O 1
ATOM 990 N N . PRO A 1 126 ? 23.639 1.310 -28.248 1.00 96.00 126 PRO A N 1
ATOM 991 C CA . PRO A 1 126 ? 24.336 0.482 -27.261 1.00 96.00 126 PRO A CA 1
ATOM 992 C C . PRO A 1 126 ? 25.307 1.236 -26.342 1.00 96.00 126 PRO A C 1
ATOM 994 O O . PRO A 1 126 ? 25.490 0.820 -25.195 1.00 96.00 126 PRO A O 1
ATOM 997 N N . GLU A 1 127 ? 25.954 2.294 -26.834 1.00 95.94 127 GLU A N 1
ATOM 998 C CA . GLU A 1 127 ? 26.917 3.084 -26.065 1.00 95.94 127 GLU A CA 1
ATOM 999 C C . GLU A 1 127 ? 26.185 3.992 -25.083 1.00 95.94 127 GLU A C 1
ATOM 1001 O O . GLU A 1 127 ? 26.471 3.964 -23.885 1.00 95.94 127 GLU A O 1
ATOM 1006 N N . LYS A 1 128 ? 25.174 4.721 -25.567 1.00 93.75 128 LYS A N 1
ATOM 1007 C CA . LYS A 1 128 ? 24.346 5.572 -24.705 1.00 93.75 128 LYS A CA 1
ATOM 1008 C C . LYS A 1 128 ? 23.616 4.752 -23.654 1.00 93.75 128 LYS A C 1
ATOM 1010 O O . LYS A 1 128 ? 23.627 5.114 -22.484 1.00 93.75 128 LYS A O 1
ATOM 1015 N N . TRP A 1 129 ? 23.080 3.589 -24.021 1.00 94.75 129 TRP A N 1
ATOM 1016 C CA . TRP A 1 129 ? 22.467 2.697 -23.044 1.00 94.75 129 TRP A CA 1
ATOM 1017 C C . TRP A 1 129 ? 23.449 2.238 -21.958 1.00 94.75 129 TRP A C 1
ATOM 1019 O O . TRP A 1 129 ? 23.073 2.122 -20.791 1.00 94.75 129 TRP A O 1
ATOM 1029 N N . ARG A 1 130 ? 24.720 1.982 -22.301 1.00 94.75 130 ARG A N 1
ATOM 1030 C CA . ARG A 1 130 ? 25.740 1.645 -21.296 1.00 94.75 130 ARG A CA 1
ATOM 1031 C C . ARG A 1 130 ? 25.954 2.800 -20.316 1.00 94.75 130 ARG A C 1
ATOM 1033 O O . ARG A 1 130 ? 26.047 2.535 -19.120 1.00 94.75 130 ARG A O 1
ATOM 1040 N N . GLN A 1 131 ? 25.993 4.035 -20.813 1.00 91.62 131 GLN A N 1
ATOM 1041 C CA . GLN A 1 131 ? 26.120 5.245 -19.992 1.00 91.62 131 GLN A CA 1
ATOM 1042 C C . GLN A 1 131 ? 24.905 5.417 -19.074 1.00 91.62 131 GLN A C 1
ATOM 1044 O O . GLN A 1 131 ? 25.073 5.451 -17.860 1.00 91.62 131 GLN A O 1
ATOM 1049 N N . MET A 1 132 ? 23.687 5.368 -19.625 1.00 90.81 132 MET A N 1
ATOM 1050 C CA . MET A 1 132 ? 22.437 5.469 -18.857 1.00 90.81 132 MET A CA 1
ATOM 1051 C C . MET A 1 132 ? 22.340 4.403 -17.758 1.00 90.81 132 MET A C 1
ATOM 1053 O O . MET A 1 132 ? 21.938 4.695 -16.634 1.00 90.81 132 MET A O 1
ATOM 1057 N N . LYS A 1 133 ? 22.739 3.154 -18.050 1.00 91.38 133 LYS A N 1
ATOM 1058 C CA . LYS A 1 133 ? 22.798 2.092 -17.034 1.00 91.38 133 LYS A CA 1
ATOM 1059 C C . LYS A 1 133 ? 23.772 2.423 -15.911 1.00 91.38 133 LYS A C 1
ATOM 1061 O O . LYS A 1 133 ? 23.485 2.092 -14.765 1.00 91.38 133 LYS A O 1
ATOM 1066 N N . GLN A 1 134 ? 24.928 2.997 -16.230 1.00 91.19 134 GLN A N 1
ATOM 1067 C CA . GLN A 1 134 ? 25.924 3.341 -15.222 1.00 91.19 134 GLN A CA 1
ATOM 1068 C C . GLN A 1 134 ? 25.441 4.501 -14.347 1.00 91.19 134 GLN A C 1
ATOM 1070 O O . GLN A 1 134 ? 25.458 4.375 -13.131 1.00 91.19 134 GLN A O 1
ATOM 1075 N N . GLU A 1 135 ? 24.904 5.560 -14.952 1.00 89.56 135 GLU A N 1
ATOM 1076 C CA . GLU A 1 135 ? 24.335 6.708 -14.234 1.00 89.56 135 GLU A CA 1
ATOM 1077 C C . GLU A 1 135 ? 23.204 6.293 -13.287 1.00 89.56 135 GLU A C 1
ATOM 1079 O O . GLU A 1 135 ? 23.153 6.724 -12.132 1.00 89.56 135 GLU A O 1
ATOM 1084 N N . LEU A 1 136 ? 22.318 5.404 -13.752 1.00 87.12 136 LEU A N 1
ATOM 1085 C CA . LEU A 1 136 ? 21.248 4.860 -12.927 1.00 87.12 136 LEU A CA 1
ATOM 1086 C C . LEU A 1 136 ? 21.807 4.076 -11.732 1.00 87.12 136 LEU A C 1
ATOM 1088 O O . LEU A 1 136 ? 21.351 4.266 -10.607 1.00 87.12 136 LEU A O 1
ATOM 1092 N N . LYS A 1 137 ? 22.815 3.220 -11.956 1.00 88.75 137 LYS A N 1
ATOM 1093 C CA . LYS A 1 137 ? 23.483 2.477 -10.875 1.00 88.75 137 LYS A CA 1
ATOM 1094 C C . LYS A 1 137 ? 24.133 3.410 -9.861 1.00 88.75 137 LYS A C 1
ATOM 1096 O O . LYS A 1 137 ? 23.942 3.199 -8.671 1.00 88.75 137 LYS A O 1
ATOM 1101 N N . ASP A 1 138 ? 24.853 4.428 -10.317 1.00 88.19 138 ASP A N 1
ATOM 1102 C CA . ASP A 1 138 ? 25.573 5.356 -9.442 1.00 88.19 138 ASP A CA 1
ATOM 1103 C C . ASP A 1 138 ? 24.598 6.189 -8.594 1.00 88.19 138 ASP A C 1
ATOM 1105 O O . ASP A 1 138 ? 24.816 6.388 -7.396 1.00 88.19 138 ASP A O 1
ATOM 1109 N N . THR A 1 139 ? 23.475 6.606 -9.189 1.00 84.88 139 THR A N 1
ATOM 1110 C CA . THR A 1 139 ? 22.393 7.305 -8.480 1.00 84.88 139 THR A CA 1
ATOM 1111 C C . THR A 1 139 ? 21.800 6.412 -7.392 1.00 84.88 139 THR A C 1
ATOM 1113 O O . THR A 1 139 ? 21.708 6.822 -6.236 1.00 84.88 139 THR A O 1
ATOM 1116 N N . TYR A 1 140 ? 21.458 5.167 -7.734 1.00 81.88 140 TYR A N 1
ATOM 1117 C CA . TYR A 1 140 ? 20.865 4.232 -6.780 1.00 81.88 140 TYR A CA 1
ATOM 1118 C C . TYR A 1 140 ? 21.822 3.787 -5.684 1.00 81.88 140 TYR A C 1
ATOM 1120 O O . TYR A 1 140 ? 21.399 3.679 -4.538 1.00 81.88 140 TYR A O 1
ATOM 1128 N N . GLU A 1 141 ? 23.092 3.548 -6.000 1.00 85.50 141 GLU A N 1
ATOM 1129 C CA . GLU A 1 141 ? 24.101 3.220 -4.994 1.00 85.50 141 GLU A CA 1
ATOM 1130 C C . GLU A 1 141 ? 24.239 4.371 -3.992 1.00 85.50 141 GLU A C 1
ATOM 1132 O O . GLU A 1 141 ? 24.244 4.144 -2.784 1.00 85.50 141 GLU A O 1
ATOM 1137 N N . THR A 1 142 ? 24.255 5.615 -4.477 1.00 86.88 142 THR A N 1
ATOM 1138 C CA . THR A 1 142 ? 24.284 6.803 -3.613 1.00 86.88 142 THR A CA 1
ATOM 1139 C C . THR A 1 142 ? 23.066 6.853 -2.685 1.00 86.88 142 THR A C 1
ATOM 1141 O O . THR A 1 142 ? 23.226 6.890 -1.463 1.00 86.88 142 THR A O 1
ATOM 1144 N N . GLU A 1 143 ? 21.850 6.778 -3.241 1.00 84.25 143 GLU A N 1
ATOM 1145 C CA . GLU A 1 143 ? 20.600 6.775 -2.464 1.00 84.25 143 GLU A CA 1
ATOM 1146 C C . GLU A 1 143 ? 20.559 5.608 -1.454 1.00 84.25 143 GLU A C 1
ATOM 1148 O O . GLU A 1 143 ? 20.102 5.758 -0.315 1.00 84.25 143 GLU A O 1
ATOM 1153 N N . TYR A 1 144 ? 21.056 4.433 -1.843 1.00 85.06 144 TYR A N 1
ATOM 1154 C CA . TYR A 1 144 ? 21.118 3.248 -0.993 1.00 85.06 144 TYR A CA 1
ATOM 1155 C C . TYR A 1 144 ? 22.054 3.456 0.205 1.00 85.06 144 TYR A C 1
ATOM 1157 O O . TYR A 1 144 ? 21.649 3.217 1.347 1.00 85.06 144 TYR A O 1
ATOM 1165 N N . GLN A 1 145 ? 23.272 3.962 -0.021 1.00 87.12 145 GLN A N 1
ATOM 1166 C CA . GLN A 1 145 ? 24.234 4.242 1.050 1.00 87.12 145 GLN A CA 1
ATOM 1167 C C . GLN A 1 145 ? 23.728 5.322 2.017 1.00 87.12 145 GLN A C 1
ATOM 1169 O O . GLN A 1 145 ? 23.859 5.170 3.235 1.00 87.12 145 GLN A O 1
ATOM 1174 N N . GLU A 1 146 ? 23.081 6.375 1.513 1.00 88.56 146 GLU A N 1
ATOM 1175 C CA . GLU A 1 146 ? 22.446 7.391 2.361 1.00 88.56 146 GLU A CA 1
ATOM 1176 C C . GLU A 1 146 ? 21.356 6.793 3.260 1.00 88.56 146 GLU A C 1
ATOM 1178 O O . GLU A 1 146 ? 21.263 7.117 4.449 1.00 88.56 146 GLU A O 1
ATOM 1183 N N . ASN A 1 147 ? 20.532 5.893 2.718 1.00 86.50 147 ASN A N 1
ATOM 1184 C CA . ASN A 1 147 ? 19.486 5.220 3.485 1.00 86.50 147 ASN A CA 1
ATOM 1185 C C . ASN A 1 147 ? 20.056 4.232 4.513 1.00 86.50 147 ASN A C 1
ATOM 1187 O O . ASN A 1 147 ? 19.521 4.135 5.622 1.00 86.50 147 ASN A O 1
ATOM 1191 N N . LEU A 1 148 ? 21.171 3.560 4.208 1.00 87.88 148 LEU A N 1
ATOM 1192 C CA . LEU A 1 148 ? 21.898 2.755 5.191 1.00 87.88 148 LEU A CA 1
ATOM 1193 C C . LEU A 1 148 ? 22.431 3.604 6.347 1.00 87.88 148 LEU A C 1
ATOM 1195 O O . LEU A 1 148 ? 22.346 3.185 7.503 1.00 87.88 148 LEU A O 1
ATOM 1199 N N . GLU A 1 149 ? 22.952 4.798 6.072 1.00 90.56 149 GLU A N 1
ATOM 1200 C CA . GLU A 1 149 ? 23.440 5.686 7.127 1.00 90.56 149 GLU A CA 1
ATOM 1201 C C . GLU A 1 149 ? 22.294 6.199 8.012 1.00 90.56 149 GLU A C 1
ATOM 1203 O O . GLU A 1 149 ? 22.368 6.105 9.240 1.00 90.56 149 GLU A O 1
ATOM 1208 N N . LYS A 1 150 ? 21.170 6.615 7.408 1.00 87.19 150 LYS A N 1
ATOM 1209 C CA . LYS A 1 150 ? 19.940 6.958 8.149 1.00 87.19 150 LYS A CA 1
ATOM 1210 C C . LYS A 1 150 ? 19.486 5.804 9.045 1.00 87.19 150 LYS A C 1
ATOM 1212 O O . LYS A 1 150 ? 19.157 6.019 10.212 1.00 87.19 150 LYS A O 1
ATOM 1217 N N . LYS A 1 151 ? 19.512 4.569 8.535 1.00 87.56 151 LYS A N 1
ATOM 1218 C CA . LYS A 1 151 ? 19.178 3.368 9.308 1.00 87.56 151 LYS A CA 1
ATOM 1219 C C . LYS A 1 151 ? 20.102 3.178 10.513 1.00 87.56 151 LYS A C 1
ATOM 1221 O O . LYS A 1 151 ? 19.598 2.907 11.601 1.00 87.56 151 LYS A O 1
ATOM 1226 N N . LYS A 1 152 ? 21.422 3.348 10.368 1.00 90.19 152 LYS A N 1
ATOM 1227 C CA . LYS A 1 152 ? 22.364 3.257 11.505 1.00 90.19 152 LYS A CA 1
ATOM 1228 C C . LYS A 1 152 ? 22.034 4.276 12.594 1.00 90.19 152 LYS A C 1
ATOM 1230 O O . LYS A 1 152 ? 22.012 3.915 13.768 1.00 90.19 152 LYS A O 1
ATOM 1235 N N . ILE A 1 153 ? 21.733 5.516 12.209 1.00 90.62 153 ILE A N 1
ATOM 1236 C CA . ILE A 1 153 ? 21.355 6.584 13.146 1.00 90.62 153 ILE A CA 1
ATOM 1237 C C . ILE A 1 153 ? 20.065 6.218 13.892 1.00 90.62 153 ILE A C 1
ATOM 1239 O O . ILE A 1 153 ? 19.992 6.366 15.112 1.00 90.62 153 ILE A O 1
ATOM 1243 N N . LEU A 1 154 ? 19.055 5.696 13.191 1.00 86.38 154 LEU A N 1
ATOM 1244 C CA . LEU A 1 154 ? 17.804 5.250 13.815 1.00 86.38 154 LEU A CA 1
ATOM 1245 C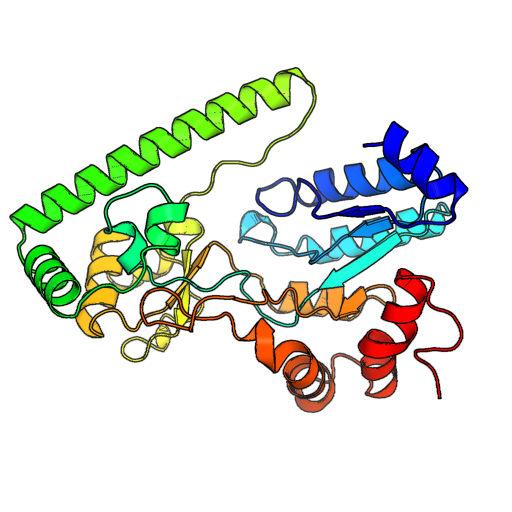 C . LEU A 1 154 ? 18.040 4.100 14.805 1.00 86.38 154 LEU A C 1
ATOM 1247 O O . LEU A 1 154 ? 17.535 4.145 15.929 1.00 86.38 154 LEU A O 1
ATOM 1251 N N . LEU A 1 155 ? 18.874 3.124 14.440 1.00 88.12 155 LEU A N 1
ATOM 1252 C CA . LEU A 1 155 ? 19.212 1.992 15.306 1.00 88.12 155 LEU A CA 1
ATOM 1253 C C . LEU A 1 155 ? 19.919 2.426 16.597 1.00 88.12 155 LEU A C 1
ATOM 1255 O O . LEU A 1 155 ? 19.637 1.866 17.654 1.00 88.12 155 LEU A O 1
ATOM 1259 N N . GLN A 1 156 ? 20.776 3.451 16.548 1.00 91.44 156 GLN A N 1
ATOM 1260 C CA . GLN A 1 156 ? 21.409 4.025 17.747 1.00 91.44 156 GLN A CA 1
ATOM 1261 C C . GLN A 1 156 ? 20.387 4.600 18.741 1.00 91.44 156 GLN A C 1
ATOM 1263 O O . GLN A 1 156 ? 20.650 4.637 19.939 1.00 91.44 156 GLN A O 1
ATOM 1268 N N . HIS A 1 157 ? 19.208 4.996 18.258 1.00 86.81 157 HIS A N 1
ATOM 1269 C CA . HIS A 1 157 ? 18.095 5.484 19.073 1.00 86.81 157 HIS A CA 1
ATOM 1270 C C . HIS A 1 157 ? 17.076 4.380 19.410 1.00 86.81 157 HIS A C 1
ATOM 1272 O O . HIS A 1 157 ? 15.977 4.676 19.875 1.00 86.81 157 HIS A O 1
ATOM 1278 N N . GLY A 1 158 ? 17.411 3.107 19.164 1.00 84.44 158 GLY A N 1
ATOM 1279 C CA . GLY A 1 158 ? 16.518 1.969 19.392 1.00 84.44 158 GLY A CA 1
ATOM 1280 C C . GLY A 1 158 ? 15.360 1.873 18.393 1.00 84.44 158 GLY A C 1
ATOM 1281 O O . GLY A 1 158 ? 14.423 1.109 18.617 1.00 84.44 158 GLY A O 1
ATOM 1282 N N . ILE A 1 159 ? 15.405 2.631 17.293 1.00 81.62 159 ILE A N 1
ATOM 1283 C CA . ILE A 1 159 ? 14.371 2.636 16.258 1.00 81.62 159 ILE A CA 1
ATOM 1284 C C . ILE A 1 159 ? 14.799 1.676 15.151 1.00 81.62 159 ILE A C 1
ATOM 1286 O O . ILE A 1 159 ? 15.775 1.916 14.438 1.00 81.62 159 ILE A O 1
ATOM 1290 N N . ARG A 1 160 ? 14.056 0.579 14.977 1.00 81.62 160 ARG A N 1
ATOM 1291 C CA . ARG A 1 160 ? 14.292 -0.333 13.854 1.00 81.62 160 ARG A CA 1
ATOM 1292 C C . ARG A 1 160 ? 13.835 0.334 12.555 1.00 81.62 160 ARG A C 1
ATOM 1294 O O . ARG A 1 160 ? 12.684 0.746 12.437 1.00 81.62 160 ARG A O 1
ATOM 1301 N N . ALA A 1 161 ? 14.736 0.405 11.583 1.00 79.62 161 ALA A N 1
ATOM 1302 C CA . ALA A 1 161 ? 14.443 0.818 10.214 1.00 79.62 161 ALA A CA 1
ATOM 1303 C C . ALA A 1 161 ? 14.583 -0.385 9.277 1.00 79.62 161 ALA A C 1
ATOM 1305 O O . ALA A 1 161 ? 15.433 -1.252 9.508 1.00 79.62 161 ALA A O 1
ATOM 1306 N N . GLY A 1 162 ? 13.738 -0.429 8.247 1.00 77.19 162 GLY A N 1
ATOM 1307 C CA . GLY A 1 162 ? 13.757 -1.512 7.275 1.00 77.19 162 GLY A CA 1
ATOM 1308 C C . GLY A 1 162 ? 15.013 -1.517 6.405 1.00 77.19 162 GLY A C 1
ATOM 1309 O O . GLY A 1 162 ? 15.791 -0.560 6.414 1.00 77.19 162 GLY A O 1
ATOM 1310 N N . GLU A 1 163 ? 15.246 -2.599 5.666 1.00 80.81 163 GLU A N 1
ATOM 1311 C CA . GLU A 1 163 ? 16.242 -2.570 4.586 1.00 80.81 163 GLU A CA 1
ATOM 1312 C C . GLU A 1 163 ? 15.855 -1.558 3.491 1.00 80.81 163 GLU A C 1
ATOM 1314 O O . GLU A 1 163 ? 14.672 -1.470 3.140 1.00 80.81 163 GLU A O 1
ATOM 1319 N N . PRO A 1 164 ? 16.819 -0.796 2.935 1.00 77.19 164 PRO A N 1
ATOM 1320 C CA . PRO A 1 164 ? 16.537 0.074 1.804 1.00 77.19 164 PRO A CA 1
ATOM 1321 C C . PRO A 1 164 ? 16.042 -0.735 0.600 1.00 77.19 164 PRO A C 1
ATOM 1323 O O . PRO A 1 164 ? 16.454 -1.873 0.368 1.00 77.19 164 PRO A O 1
ATOM 1326 N N . HIS A 1 165 ? 15.146 -0.141 -0.183 1.00 77.44 165 HIS A N 1
ATOM 1327 C CA . HIS A 1 165 ? 14.544 -0.811 -1.329 1.00 77.44 165 HIS A CA 1
ATOM 1328 C C . HIS A 1 165 ? 15.566 -1.072 -2.443 1.00 77.44 165 HIS A C 1
ATOM 1330 O O . HIS A 1 165 ? 16.405 -0.227 -2.743 1.00 77.44 165 HIS A O 1
ATOM 1336 N N . ASN A 1 166 ? 15.423 -2.216 -3.114 1.00 84.31 166 ASN A N 1
ATOM 1337 C CA . ASN A 1 166 ? 16.134 -2.535 -4.348 1.00 84.31 166 ASN A CA 1
ATOM 1338 C C . ASN A 1 166 ? 15.108 -2.721 -5.469 1.00 84.31 166 ASN A C 1
ATOM 1340 O O . ASN A 1 166 ? 14.308 -3.655 -5.405 1.00 84.31 166 ASN A O 1
ATOM 1344 N N . LEU A 1 167 ? 15.147 -1.849 -6.482 1.00 86.19 167 LEU A N 1
ATOM 1345 C CA . LEU A 1 167 ? 14.178 -1.832 -7.582 1.00 86.19 167 LEU A CA 1
ATOM 1346 C C . LEU A 1 167 ? 14.011 -3.178 -8.282 1.00 86.19 167 LEU A C 1
ATOM 1348 O O . LEU A 1 167 ? 12.899 -3.511 -8.675 1.00 86.19 167 LEU A O 1
ATOM 1352 N N . GLU A 1 168 ? 15.077 -3.964 -8.406 1.00 89.94 168 GLU A N 1
ATOM 1353 C CA . GLU A 1 168 ? 15.010 -5.293 -9.015 1.00 89.94 168 GLU A CA 1
ATOM 1354 C C . GLU A 1 168 ? 13.996 -6.203 -8.298 1.00 89.94 168 GLU A C 1
ATOM 1356 O O . GLU A 1 168 ? 13.268 -6.950 -8.946 1.00 89.94 168 GLU A O 1
ATOM 1361 N N . TYR A 1 169 ? 13.890 -6.075 -6.973 1.00 88.44 169 TYR A N 1
ATOM 1362 C CA . TYR A 1 169 ? 13.041 -6.904 -6.108 1.00 88.44 169 TYR A CA 1
ATOM 1363 C C . TYR A 1 169 ? 11.791 -6.182 -5.596 1.00 88.44 169 TYR A C 1
ATOM 1365 O O . TYR A 1 169 ? 10.957 -6.786 -4.922 1.00 88.44 169 TYR A O 1
ATOM 1373 N N . THR A 1 170 ? 11.662 -4.880 -5.856 1.00 88.25 170 THR A N 1
ATOM 1374 C CA . THR A 1 170 ? 10.531 -4.073 -5.379 1.00 88.25 170 THR A CA 1
ATOM 1375 C C . THR A 1 170 ? 9.660 -3.540 -6.500 1.00 88.25 170 THR A C 1
ATOM 1377 O O . THR A 1 170 ? 8.486 -3.273 -6.254 1.00 88.25 170 THR A O 1
ATOM 1380 N N . MET A 1 171 ? 10.178 -3.414 -7.721 1.00 91.12 171 MET A N 1
ATOM 1381 C CA . MET A 1 171 ? 9.410 -2.934 -8.860 1.00 91.12 171 MET A CA 1
ATOM 1382 C C . MET A 1 171 ? 8.626 -4.081 -9.497 1.00 91.12 171 MET A C 1
ATOM 1384 O O . MET A 1 171 ? 9.210 -5.070 -9.932 1.00 91.12 171 MET A O 1
ATOM 1388 N N . VAL A 1 172 ? 7.306 -3.921 -9.573 1.00 92.88 172 VAL A N 1
ATOM 1389 C CA . VAL A 1 172 ? 6.371 -4.882 -10.175 1.00 92.88 172 VAL A CA 1
ATOM 1390 C C . VAL A 1 172 ? 5.689 -4.261 -11.389 1.00 92.88 172 VAL A C 1
ATOM 1392 O O . VAL A 1 172 ? 5.330 -3.082 -11.356 1.00 92.88 172 VAL A O 1
ATOM 1395 N N . ILE A 1 173 ? 5.487 -5.034 -12.458 1.00 94.12 173 ILE A N 1
ATOM 1396 C CA . ILE A 1 173 ? 4.707 -4.587 -13.622 1.00 94.12 173 ILE A CA 1
ATOM 1397 C C . ILE A 1 173 ? 3.217 -4.627 -13.270 1.00 94.12 173 ILE A C 1
ATOM 1399 O O . ILE A 1 173 ? 2.676 -5.679 -12.937 1.00 94.12 173 ILE A O 1
ATOM 1403 N N . THR A 1 174 ? 2.532 -3.489 -13.360 1.00 93.25 174 THR A N 1
ATOM 1404 C CA . THR A 1 174 ? 1.090 -3.375 -13.064 1.00 93.25 174 THR A CA 1
ATOM 1405 C C . THR A 1 174 ? 0.240 -3.335 -14.327 1.00 93.25 174 THR A C 1
ATOM 1407 O O . THR A 1 174 ? -0.933 -3.709 -14.304 1.00 93.25 174 THR A O 1
ATOM 1410 N N . HIS A 1 175 ? 0.834 -2.921 -15.444 1.00 92.25 175 HIS A N 1
ATOM 1411 C CA . HIS A 1 175 ? 0.202 -2.906 -16.751 1.00 92.25 175 HIS A CA 1
ATOM 1412 C C . HIS A 1 175 ? 1.263 -3.033 -17.837 1.00 92.25 175 HIS A C 1
ATOM 1414 O O . HIS A 1 175 ? 2.245 -2.302 -17.809 1.00 92.25 175 HIS A O 1
ATOM 1420 N N . SER A 1 176 ? 1.034 -3.896 -18.819 1.00 93.62 176 SER A N 1
ATOM 1421 C CA . SER A 1 176 ? 1.776 -3.894 -20.076 1.00 93.62 176 SER A CA 1
ATOM 1422 C C . SER A 1 176 ? 0.857 -4.383 -21.185 1.00 93.62 176 SER A C 1
ATOM 1424 O O . SER A 1 176 ? 0.146 -5.377 -21.017 1.00 93.62 176 SER A O 1
ATOM 1426 N N . LYS A 1 177 ? 0.841 -3.668 -22.312 1.00 91.75 177 LYS A N 1
ATOM 1427 C CA . LYS A 1 177 ? 0.043 -4.057 -23.482 1.00 91.75 177 LYS A CA 1
ATOM 1428 C C . LYS A 1 177 ? 0.744 -5.139 -24.302 1.00 91.75 177 LYS A C 1
ATOM 1430 O O . LYS A 1 177 ? 0.074 -6.004 -24.859 1.00 91.75 177 LYS A O 1
ATOM 1435 N N . THR A 1 178 ? 2.066 -5.059 -24.409 1.00 95.94 178 THR A N 1
ATOM 1436 C CA . THR A 1 178 ? 2.887 -5.955 -25.235 1.00 95.94 178 THR A CA 1
ATOM 1437 C C . THR A 1 178 ? 3.354 -7.188 -24.479 1.00 95.94 178 THR A C 1
ATOM 1439 O O . THR A 1 178 ? 3.546 -8.219 -25.115 1.00 95.94 178 THR A O 1
ATOM 1442 N N . HIS A 1 179 ? 3.447 -7.101 -23.147 1.00 96.12 179 HIS A N 1
ATOM 1443 C CA . HIS A 1 179 ? 3.863 -8.200 -22.271 1.00 96.12 179 HIS A CA 1
ATOM 1444 C C . HIS A 1 179 ? 2.845 -8.479 -21.147 1.00 96.12 179 HIS A C 1
ATOM 1446 O O . HIS A 1 179 ? 3.167 -8.345 -19.959 1.00 96.12 179 HIS A O 1
ATOM 1452 N N . PRO A 1 180 ? 1.582 -8.826 -21.469 1.00 96.44 180 PRO A N 1
ATOM 1453 C CA . PRO A 1 180 ? 0.551 -9.083 -20.460 1.00 96.44 180 PRO A CA 1
ATOM 1454 C C . PRO A 1 180 ? 0.903 -10.236 -19.500 1.00 96.44 180 PRO A C 1
ATOM 1456 O O . PRO A 1 180 ? 0.449 -10.247 -18.360 1.00 96.44 180 PRO A O 1
ATOM 1459 N N . GLU A 1 181 ? 1.733 -11.188 -19.926 1.00 96.19 181 GLU A N 1
ATOM 1460 C CA . GLU A 1 181 ? 2.237 -12.308 -19.124 1.00 96.19 181 GLU A CA 1
ATOM 1461 C C . GLU A 1 181 ? 3.258 -11.907 -18.048 1.00 96.19 181 GLU A C 1
ATOM 1463 O O . GLU A 1 181 ? 3.590 -12.718 -17.178 1.00 96.19 181 GLU A O 1
ATOM 1468 N N . LEU A 1 182 ? 3.775 -10.677 -18.108 1.00 95.94 182 LEU A N 1
ATOM 1469 C CA . LEU A 1 182 ? 4.681 -10.126 -17.102 1.00 95.94 182 LEU A CA 1
ATOM 1470 C C . LEU A 1 182 ? 3.949 -9.320 -16.023 1.00 95.94 182 LEU A C 1
ATOM 1472 O O . LEU A 1 182 ? 4.560 -8.957 -15.020 1.00 95.94 182 LEU A O 1
ATOM 1476 N N . VAL A 1 183 ? 2.651 -9.048 -16.190 1.00 94.00 183 VAL A N 1
ATOM 1477 C CA . VAL A 1 183 ? 1.859 -8.325 -15.188 1.00 94.00 183 VAL A CA 1
ATOM 1478 C C . VAL A 1 183 ? 1.834 -9.109 -13.873 1.00 94.00 183 VAL A C 1
ATOM 1480 O O . VAL A 1 183 ? 1.498 -10.290 -13.835 1.00 94.00 183 VAL A O 1
ATOM 1483 N N . GLY A 1 184 ? 2.185 -8.429 -12.783 1.00 91.06 184 GLY A N 1
ATOM 1484 C CA . GLY A 1 184 ? 2.317 -8.997 -11.444 1.00 91.06 184 GLY A CA 1
ATOM 1485 C C . GLY A 1 184 ? 3.700 -9.566 -11.122 1.00 91.06 184 GLY A C 1
ATOM 1486 O O . GLY A 1 184 ? 3.921 -9.923 -9.968 1.00 91.06 184 GLY A O 1
ATOM 1487 N N . LYS A 1 185 ? 4.629 -9.618 -12.088 1.00 93.44 185 LYS A N 1
ATOM 1488 C CA . LYS A 1 185 ? 6.008 -10.073 -11.864 1.00 93.44 185 LYS A CA 1
ATOM 1489 C C . LYS A 1 185 ? 6.927 -8.930 -11.451 1.00 93.44 185 LYS A C 1
ATOM 1491 O O . LYS A 1 185 ? 6.804 -7.806 -11.954 1.00 93.44 185 LYS A O 1
ATOM 1496 N N . TYR A 1 186 ? 7.871 -9.242 -10.571 1.00 93.75 186 TYR A N 1
ATOM 1497 C CA . TYR A 1 186 ? 8.963 -8.346 -10.204 1.00 93.75 186 TYR A CA 1
ATOM 1498 C C . TYR A 1 186 ? 10.091 -8.385 -11.234 1.00 93.75 186 TYR A C 1
ATOM 1500 O O . TYR A 1 186 ? 10.237 -9.351 -11.985 1.00 93.75 186 TYR A O 1
ATOM 1508 N N . PHE A 1 187 ? 10.914 -7.337 -11.287 1.00 94.38 187 PHE A N 1
ATOM 1509 C CA . PHE A 1 187 ? 11.952 -7.233 -12.313 1.00 94.38 187 PHE A CA 1
ATOM 1510 C C . PHE A 1 187 ? 13.054 -8.295 -12.221 1.00 94.38 187 PHE A C 1
ATOM 1512 O O . PHE A 1 187 ? 13.625 -8.622 -13.258 1.00 94.38 187 PHE A O 1
ATOM 1519 N N . ASN A 1 188 ? 13.289 -8.908 -11.058 1.00 94.88 188 ASN A N 1
ATOM 1520 C CA . ASN A 1 188 ? 14.117 -10.112 -10.948 1.00 94.88 188 ASN A CA 1
ATOM 1521 C C . ASN A 1 188 ? 13.520 -11.297 -11.735 1.00 94.88 188 ASN A C 1
ATOM 1523 O O . ASN A 1 188 ? 14.238 -11.983 -12.457 1.00 94.88 188 ASN A O 1
ATOM 1527 N N . GLU A 1 189 ? 12.204 -11.512 -11.659 1.00 95.81 189 GLU A N 1
ATOM 1528 C CA . GLU A 1 189 ? 11.508 -12.585 -12.389 1.00 95.81 189 GLU A CA 1
ATOM 1529 C C . GLU A 1 189 ? 11.395 -12.268 -13.886 1.00 95.81 189 GLU A C 1
ATOM 1531 O O . GLU A 1 189 ? 11.480 -13.157 -14.738 1.00 95.81 189 GLU A O 1
ATOM 1536 N N . VAL A 1 190 ? 11.203 -10.990 -14.230 1.00 97.31 190 VAL A N 1
ATOM 1537 C CA . VAL A 1 190 ? 11.187 -10.529 -15.624 1.00 97.31 190 VAL A CA 1
ATOM 1538 C C . VAL A 1 190 ? 12.566 -10.727 -16.260 1.00 97.31 190 VAL A C 1
ATOM 1540 O O . VAL A 1 190 ? 12.658 -11.255 -17.368 1.00 97.31 190 VAL A O 1
ATOM 1543 N N . ALA A 1 191 ? 13.635 -10.364 -15.547 1.00 97.50 191 ALA A N 1
ATOM 1544 C CA . ALA A 1 191 ? 15.018 -10.567 -15.968 1.00 97.50 191 ALA A CA 1
ATOM 1545 C C . ALA A 1 191 ? 15.330 -12.047 -16.216 1.00 97.50 191 ALA A C 1
ATOM 1547 O O . ALA A 1 191 ? 15.865 -12.392 -17.270 1.00 97.50 191 ALA A O 1
ATOM 1548 N N . GLU A 1 192 ? 14.929 -12.917 -15.284 1.00 97.38 192 GLU A N 1
ATOM 1549 C CA . GLU A 1 192 ? 15.063 -14.369 -15.410 1.00 97.38 192 GLU A CA 1
ATOM 1550 C C . GLU A 1 192 ? 14.298 -14.899 -16.630 1.00 97.38 192 GLU A C 1
ATOM 1552 O O . GLU A 1 192 ? 14.871 -15.611 -17.454 1.00 97.38 192 GLU A O 1
ATOM 1557 N N . THR A 1 193 ? 13.039 -14.477 -16.806 1.00 96.69 193 THR A N 1
ATOM 1558 C CA . THR A 1 193 ? 12.200 -14.856 -17.958 1.00 96.69 193 THR A CA 1
ATOM 1559 C C . THR A 1 193 ? 12.856 -14.462 -19.288 1.00 96.69 193 THR A C 1
ATOM 1561 O O . THR A 1 193 ? 12.782 -15.206 -20.264 1.00 96.69 193 THR A O 1
ATOM 1564 N N . MET A 1 194 ? 13.503 -13.296 -19.339 1.00 96.75 194 MET A N 1
ATOM 1565 C CA . MET A 1 194 ? 14.150 -12.769 -20.544 1.00 96.75 194 MET A CA 1
ATOM 1566 C C . MET A 1 194 ? 15.607 -13.223 -20.725 1.00 96.75 194 MET A C 1
ATOM 1568 O O . MET A 1 194 ? 16.196 -12.947 -21.771 1.00 96.75 194 MET A O 1
ATOM 1572 N N . GLY A 1 195 ? 16.208 -13.889 -19.734 1.00 97.38 195 GLY A N 1
ATOM 1573 C CA . GLY A 1 195 ? 17.615 -14.295 -19.763 1.00 97.38 195 GLY A CA 1
ATOM 1574 C C . GLY A 1 195 ? 18.594 -13.116 -19.850 1.00 97.38 195 GLY A C 1
ATOM 1575 O O . GLY A 1 195 ? 19.612 -13.208 -20.536 1.00 97.38 195 GLY A O 1
ATOM 1576 N N . THR A 1 196 ? 18.280 -11.987 -19.209 1.00 97.25 196 THR A N 1
ATOM 1577 C CA . THR A 1 196 ? 19.097 -10.761 -19.256 1.00 97.25 196 THR A CA 1
ATOM 1578 C C . THR A 1 196 ? 19.150 -10.059 -17.895 1.00 97.25 196 THR A C 1
ATOM 1580 O O . THR A 1 196 ? 18.586 -10.550 -16.925 1.00 97.25 196 THR A O 1
ATOM 1583 N N . SER A 1 197 ? 19.858 -8.931 -17.782 1.00 96.25 197 SER A N 1
ATOM 1584 C CA . SER A 1 197 ? 19.867 -8.141 -16.541 1.00 96.25 197 SER A CA 1
ATOM 1585 C C . SER A 1 197 ? 18.535 -7.413 -16.338 1.00 96.25 197 SER A C 1
ATOM 1587 O O . SER A 1 197 ? 17.878 -7.055 -17.314 1.00 96.25 197 SER A O 1
ATOM 1589 N N . TRP A 1 198 ? 18.146 -7.112 -15.097 1.00 95.38 198 TRP A N 1
ATOM 1590 C CA . TRP A 1 198 ? 16.878 -6.417 -14.833 1.00 95.38 198 TRP A CA 1
ATOM 1591 C C . TRP A 1 198 ? 16.764 -5.057 -15.535 1.00 95.38 198 TRP A C 1
ATOM 1593 O O . TRP A 1 198 ? 15.685 -4.703 -16.002 1.00 95.38 198 TRP A O 1
ATOM 1603 N N . MET A 1 199 ? 17.872 -4.321 -15.689 1.00 95.12 199 MET A N 1
ATOM 1604 C CA . MET A 1 199 ? 17.887 -3.059 -16.438 1.00 95.12 199 MET A CA 1
ATOM 1605 C C . MET A 1 199 ? 17.698 -3.286 -17.940 1.00 95.12 199 MET A C 1
ATOM 1607 O O . MET A 1 199 ? 16.982 -2.530 -18.589 1.00 95.12 199 MET A O 1
ATOM 1611 N N . ASP A 1 200 ? 18.328 -4.317 -18.510 1.00 96.56 200 ASP A N 1
ATOM 1612 C CA . ASP A 1 200 ? 18.170 -4.648 -19.932 1.00 96.56 200 ASP A CA 1
ATOM 1613 C C . ASP A 1 200 ? 16.759 -5.183 -20.229 1.00 96.56 200 ASP A C 1
ATOM 1615 O O . ASP A 1 200 ? 16.173 -4.843 -21.258 1.00 96.56 200 ASP A O 1
ATOM 1619 N N . ALA A 1 201 ? 16.179 -5.949 -19.303 1.00 97.06 201 ALA A N 1
ATOM 1620 C CA . ALA A 1 201 ? 14.790 -6.382 -19.365 1.00 97.06 201 ALA A CA 1
ATOM 1621 C C . ALA A 1 201 ? 13.833 -5.186 -19.269 1.00 97.06 201 ALA A C 1
ATOM 1623 O O . ALA A 1 201 ? 12.914 -5.061 -20.076 1.00 97.06 201 ALA A O 1
ATOM 1624 N N . LEU A 1 202 ? 14.097 -4.251 -18.350 1.00 95.31 202 LEU A N 1
ATOM 1625 C CA . LEU A 1 202 ? 13.348 -3.004 -18.234 1.00 95.31 202 LEU A CA 1
ATOM 1626 C C . LEU A 1 202 ? 13.395 -2.179 -19.520 1.00 95.31 202 LEU A C 1
ATOM 1628 O O . LEU A 1 202 ? 12.347 -1.777 -20.023 1.00 95.31 202 LEU A O 1
ATOM 1632 N N . ARG A 1 203 ? 14.587 -1.983 -20.092 1.00 95.56 203 ARG A N 1
ATOM 1633 C CA . ARG A 1 203 ? 14.754 -1.340 -21.400 1.00 95.56 203 ARG A CA 1
ATOM 1634 C C . ARG A 1 203 ? 13.921 -2.028 -22.467 1.00 95.56 203 ARG A C 1
ATOM 1636 O O . ARG A 1 203 ? 13.273 -1.344 -23.251 1.00 95.56 203 ARG A O 1
ATOM 1643 N N . LYS A 1 204 ? 13.963 -3.360 -22.531 1.00 96.38 204 LYS A N 1
ATOM 1644 C CA . LYS A 1 204 ? 13.214 -4.116 -23.534 1.00 96.38 204 LYS A CA 1
ATOM 1645 C C . LYS A 1 204 ? 11.714 -3.864 -23.405 1.00 96.38 204 LYS A C 1
ATOM 1647 O O . LYS A 1 204 ? 11.084 -3.531 -24.401 1.00 96.38 204 LYS A O 1
ATOM 1652 N N . VAL A 1 205 ? 11.168 -3.971 -22.196 1.00 96.25 205 VAL A N 1
ATOM 1653 C CA . VAL A 1 205 ? 9.740 -3.739 -21.948 1.00 96.25 205 VAL A CA 1
ATOM 1654 C C . VAL A 1 205 ? 9.338 -2.314 -22.340 1.00 96.25 205 VAL A C 1
ATOM 1656 O O . VAL A 1 205 ? 8.359 -2.152 -23.059 1.00 96.25 205 VAL A O 1
ATOM 1659 N N . ILE A 1 206 ? 10.135 -1.306 -21.959 1.00 93.88 206 ILE A N 1
ATOM 1660 C CA . ILE A 1 206 ? 9.916 0.098 -22.347 1.00 93.88 206 ILE A CA 1
ATOM 1661 C C . ILE A 1 206 ? 9.935 0.270 -23.872 1.00 93.88 206 ILE A C 1
ATOM 1663 O O . ILE A 1 206 ? 9.078 0.946 -24.431 1.00 93.88 206 ILE A O 1
ATOM 1667 N N . LEU A 1 207 ? 10.924 -0.305 -24.559 1.00 94.81 207 LEU A N 1
ATOM 1668 C CA . LEU A 1 207 ? 11.074 -0.139 -26.006 1.00 94.81 207 LEU A CA 1
ATOM 1669 C C . LEU A 1 207 ? 9.993 -0.875 -26.801 1.00 94.81 207 LEU A C 1
ATOM 1671 O O . LEU A 1 207 ? 9.608 -0.395 -27.865 1.00 94.81 207 LEU A O 1
ATOM 1675 N N . ASP A 1 208 ? 9.525 -2.022 -26.312 1.00 95.88 208 ASP A N 1
ATOM 1676 C CA . ASP A 1 208 ? 8.543 -2.843 -27.019 1.00 95.88 208 ASP A CA 1
ATOM 1677 C C . ASP A 1 208 ? 7.160 -2.176 -27.086 1.00 95.88 208 ASP A C 1
ATOM 1679 O O . ASP A 1 208 ? 6.426 -2.425 -28.040 1.00 95.88 208 ASP A O 1
ATOM 1683 N N . ASP A 1 209 ? 6.794 -1.339 -26.107 1.00 92.62 209 ASP A N 1
ATOM 1684 C CA . ASP A 1 209 ? 5.525 -0.598 -26.102 1.00 92.62 209 ASP A CA 1
ATOM 1685 C C . ASP A 1 209 ? 5.661 0.919 -26.065 1.00 92.62 209 ASP A C 1
ATOM 1687 O O . ASP A 1 209 ? 4.700 1.598 -25.716 1.00 92.62 209 ASP A O 1
ATOM 1691 N N . GLU A 1 210 ? 6.826 1.451 -26.431 1.00 89.94 210 GLU A N 1
ATOM 1692 C CA . GLU A 1 210 ? 7.087 2.895 -26.451 1.00 89.94 210 GLU A CA 1
ATOM 1693 C C . GLU A 1 210 ? 6.766 3.572 -25.105 1.00 89.94 210 GLU A C 1
ATOM 1695 O O . GLU A 1 210 ? 6.308 4.712 -25.060 1.00 89.94 210 GLU A O 1
ATOM 1700 N N . GLY A 1 211 ? 7.008 2.867 -23.993 1.00 88.50 211 GLY A N 1
ATOM 1701 C CA . GLY A 1 211 ? 6.860 3.378 -22.633 1.00 88.50 211 GLY A CA 1
ATOM 1702 C C . GLY A 1 211 ? 5.473 3.260 -22.018 1.00 88.50 211 GLY A C 1
ATOM 1703 O O . GLY A 1 211 ? 5.228 3.867 -20.978 1.00 88.50 211 GLY A O 1
ATOM 1704 N N . HIS A 1 212 ? 4.551 2.542 -22.652 1.00 89.25 212 HIS A N 1
ATOM 1705 C CA . HIS A 1 212 ? 3.186 2.371 -22.158 1.00 89.25 212 HIS A CA 1
ATOM 1706 C C . HIS A 1 212 ? 3.072 1.384 -20.981 1.00 89.25 212 HIS A C 1
ATOM 1708 O O . HIS A 1 212 ? 2.008 1.298 -20.357 1.00 89.25 212 HIS A O 1
ATOM 1714 N N . THR A 1 213 ? 4.138 0.651 -20.650 1.00 92.19 213 THR A N 1
ATOM 1715 C CA . THR A 1 213 ? 4.175 -0.214 -19.468 1.00 92.19 213 THR A CA 1
ATOM 1716 C C . THR A 1 213 ? 4.212 0.626 -18.192 1.00 92.19 213 THR A C 1
ATOM 1718 O O . THR A 1 213 ? 5.043 1.517 -18.041 1.00 92.19 213 THR A O 1
ATOM 1721 N N . HIS A 1 214 ? 3.356 0.287 -17.227 1.00 91.94 214 HIS A N 1
ATOM 1722 C CA . HIS A 1 214 ? 3.351 0.892 -15.897 1.00 91.94 214 HIS A CA 1
ATOM 1723 C C . HIS A 1 214 ? 3.851 -0.084 -14.837 1.00 91.94 214 HIS A C 1
ATOM 1725 O O . HIS A 1 214 ? 3.650 -1.302 -14.920 1.00 91.94 214 HIS A O 1
ATOM 1731 N N . THR A 1 215 ? 4.470 0.477 -13.805 1.00 92.19 215 THR A N 1
ATOM 1732 C CA . THR A 1 215 ? 5.019 -0.256 -12.668 1.00 92.19 215 THR A CA 1
ATOM 1733 C C . THR A 1 215 ? 4.523 0.317 -11.341 1.00 92.19 215 THR A C 1
ATOM 1735 O O . THR A 1 215 ? 3.911 1.384 -11.281 1.00 92.19 215 THR A O 1
ATOM 1738 N N . SER A 1 216 ? 4.764 -0.418 -10.260 1.00 90.38 216 SER A N 1
ATOM 1739 C CA . SER A 1 216 ? 4.617 0.043 -8.877 1.00 90.38 216 SER A CA 1
ATOM 1740 C C . SER A 1 216 ? 5.881 -0.302 -8.103 1.00 90.38 216 SER A C 1
ATOM 1742 O O . SER A 1 216 ? 6.470 -1.359 -8.339 1.00 90.38 216 SER A O 1
ATOM 1744 N N . ILE A 1 217 ? 6.272 0.544 -7.148 1.00 85.88 217 ILE A N 1
ATOM 1745 C CA . ILE A 1 217 ? 7.270 0.179 -6.139 1.00 85.88 217 ILE A CA 1
ATOM 1746 C C . ILE A 1 217 ? 6.531 -0.511 -5.001 1.00 85.88 217 ILE A C 1
ATOM 1748 O O . ILE A 1 217 ? 6.040 0.123 -4.074 1.00 85.88 217 ILE A O 1
ATOM 1752 N N . GLY A 1 218 ? 6.461 -1.830 -5.084 1.00 80.44 218 GLY A N 1
ATOM 1753 C CA . GLY A 1 218 ? 5.833 -2.677 -4.092 1.00 80.44 218 GLY A CA 1
ATOM 1754 C C . GLY A 1 218 ? 4.509 -3.259 -4.556 1.00 80.44 218 GLY A C 1
ATOM 1755 O O . GLY A 1 218 ? 3.738 -2.655 -5.309 1.00 80.44 218 GLY A O 1
ATOM 1756 N N . GLY A 1 219 ? 4.293 -4.484 -4.093 1.00 83.81 219 GLY A N 1
ATOM 1757 C CA . GLY A 1 219 ? 3.161 -5.327 -4.426 1.00 83.81 219 GLY A CA 1
ATOM 1758 C C . GLY A 1 219 ? 2.715 -6.113 -3.202 1.00 83.81 219 GLY A C 1
ATOM 1759 O O . GLY A 1 219 ? 3.499 -6.375 -2.279 1.00 83.81 219 GLY A O 1
ATOM 1760 N N . PHE A 1 220 ? 1.438 -6.465 -3.204 1.00 87.25 220 PHE A N 1
ATOM 1761 C CA . PHE A 1 220 ? 0.785 -7.235 -2.159 1.00 87.25 220 PHE A CA 1
ATOM 1762 C C . PHE A 1 220 ? 0.373 -8.593 -2.713 1.00 87.25 220 PHE A C 1
ATOM 1764 O O . PHE A 1 220 ? -0.054 -8.712 -3.864 1.00 87.25 220 PHE A O 1
ATOM 1771 N N . ARG A 1 221 ? 0.397 -9.611 -1.859 1.00 90.88 221 ARG A N 1
ATOM 1772 C CA . ARG A 1 221 ? -0.244 -10.887 -2.164 1.00 90.88 221 ARG A CA 1
ATOM 1773 C C . ARG A 1 221 ? -1.749 -10.759 -1.929 1.00 90.88 221 ARG A C 1
ATOM 1775 O O . ARG A 1 221 ? -2.172 -10.392 -0.835 1.00 90.88 221 ARG A O 1
ATOM 1782 N N . GLU A 1 222 ? -2.574 -11.108 -2.920 1.00 94.19 222 GLU A N 1
ATOM 1783 C CA . GLU A 1 222 ? -4.041 -10.989 -2.804 1.00 94.19 222 GLU A CA 1
ATOM 1784 C C . GLU A 1 222 ? -4.603 -11.788 -1.614 1.00 94.19 222 GLU A C 1
ATOM 1786 O O . GLU A 1 222 ? -5.534 -11.333 -0.957 1.00 94.19 222 GLU A O 1
ATOM 1791 N N . ALA A 1 223 ? -3.986 -12.923 -1.269 1.00 96.31 223 ALA A N 1
ATOM 1792 C CA . ALA A 1 223 ? -4.348 -13.695 -0.081 1.00 96.31 223 ALA A CA 1
ATOM 1793 C C . ALA A 1 223 ? -4.170 -12.905 1.230 1.00 96.31 223 ALA A C 1
ATOM 1795 O O . ALA A 1 223 ? -5.028 -12.993 2.102 1.00 96.31 223 ALA A O 1
ATOM 1796 N N . ASP A 1 224 ? -3.105 -12.105 1.356 1.00 95.75 224 ASP A N 1
ATOM 1797 C CA . ASP A 1 224 ? -2.882 -11.271 2.545 1.00 95.75 224 ASP A CA 1
ATOM 1798 C C . ASP A 1 224 ? -3.881 -10.114 2.614 1.00 95.75 224 ASP A C 1
ATOM 1800 O O . ASP A 1 224 ? -4.393 -9.798 3.685 1.00 95.75 224 ASP A O 1
ATOM 1804 N N . LEU A 1 225 ? -4.207 -9.520 1.462 1.00 95.62 225 LEU A N 1
ATOM 1805 C CA . LEU A 1 225 ? -5.250 -8.501 1.359 1.00 95.62 225 LEU A CA 1
ATOM 1806 C C . LEU A 1 225 ? -6.613 -9.060 1.789 1.00 95.62 225 LEU A C 1
ATOM 1808 O O . LEU A 1 225 ? -7.328 -8.412 2.548 1.00 95.62 225 LEU A O 1
ATOM 1812 N N . ILE A 1 226 ? -6.967 -10.265 1.333 1.00 97.44 226 ILE A N 1
ATOM 1813 C CA . ILE A 1 226 ? -8.217 -10.940 1.705 1.00 97.44 226 ILE A CA 1
ATOM 1814 C C . ILE A 1 226 ? -8.262 -11.237 3.205 1.00 97.44 226 ILE A C 1
ATOM 1816 O O . ILE A 1 226 ? -9.307 -11.028 3.819 1.00 97.44 226 ILE A O 1
ATOM 1820 N N . GLU A 1 227 ? -7.159 -11.707 3.787 1.00 97.12 227 GLU A N 1
ATOM 1821 C CA . GLU A 1 227 ? -7.069 -11.995 5.222 1.00 97.12 227 GLU A CA 1
ATOM 1822 C C . GLU A 1 227 ? -7.391 -10.750 6.055 1.00 97.12 227 GLU A C 1
ATOM 1824 O O . GLU A 1 227 ? -8.265 -10.783 6.920 1.00 97.12 227 GLU A O 1
ATOM 1829 N N . MET A 1 228 ? -6.776 -9.614 5.717 1.00 95.81 228 MET A N 1
ATOM 1830 C CA . MET A 1 228 ? -7.054 -8.346 6.394 1.00 95.81 228 MET A CA 1
ATOM 1831 C C . MET A 1 228 ? -8.476 -7.848 6.102 1.00 95.81 228 MET A C 1
ATOM 1833 O O . MET A 1 228 ? -9.174 -7.419 7.015 1.00 95.81 228 MET A O 1
ATOM 1837 N N . LEU A 1 229 ? -8.973 -7.965 4.863 1.00 96.25 229 LEU A N 1
ATOM 1838 C CA . LEU A 1 229 ? -10.345 -7.565 4.521 1.00 96.25 229 LEU A CA 1
ATOM 1839 C C . LEU A 1 229 ? -11.407 -8.308 5.333 1.00 96.25 229 LEU A C 1
ATOM 1841 O O . LEU A 1 229 ? -12.437 -7.711 5.655 1.00 96.25 229 LEU A O 1
ATOM 1845 N N . LYS A 1 230 ? -11.190 -9.586 5.654 1.00 96.19 230 LYS A N 1
ATOM 1846 C CA . LYS A 1 230 ? -12.122 -10.385 6.464 1.00 96.19 230 LYS A CA 1
ATOM 1847 C C . LYS A 1 230 ? -12.224 -9.892 7.903 1.00 96.19 230 LYS A C 1
ATOM 1849 O O . LYS A 1 230 ? -13.251 -10.115 8.540 1.00 96.19 230 LYS A O 1
ATOM 1854 N N . HIS A 1 231 ? -11.202 -9.211 8.411 1.00 96.75 231 HIS A N 1
ATOM 1855 C CA . HIS A 1 231 ? -11.167 -8.795 9.801 1.00 96.75 231 HIS A CA 1
ATOM 1856 C C . HIS A 1 231 ? -12.239 -7.724 10.103 1.00 96.75 231 HIS A C 1
ATOM 1858 O O . HIS A 1 231 ? -12.307 -6.717 9.392 1.00 96.75 231 HIS A O 1
ATOM 1864 N N . PRO A 1 232 ? -13.091 -7.863 11.139 1.00 95.12 232 PRO A N 1
ATOM 1865 C CA . PRO A 1 232 ? -14.249 -6.979 11.351 1.00 95.12 232 PRO A CA 1
ATOM 1866 C C . PRO A 1 232 ? -13.923 -5.492 11.548 1.00 95.12 232 PRO A C 1
ATOM 1868 O O . PRO A 1 232 ? -14.762 -4.637 11.250 1.00 95.12 232 PRO A O 1
ATOM 1871 N N . VAL A 1 233 ? -12.723 -5.179 12.043 1.00 95.75 233 VAL A N 1
ATOM 1872 C CA . VAL A 1 233 ? -12.285 -3.794 12.311 1.00 95.75 233 VAL A CA 1
ATOM 1873 C C . VAL A 1 233 ? -11.659 -3.107 11.102 1.00 95.75 233 VAL A C 1
ATOM 1875 O O . VAL A 1 233 ? -11.389 -1.912 11.158 1.00 95.75 233 VAL A O 1
ATOM 1878 N N . THR A 1 234 ? -11.421 -3.853 10.022 1.00 97.06 234 THR A N 1
ATOM 1879 C CA . THR A 1 234 ? -10.837 -3.299 8.805 1.00 97.06 234 THR A CA 1
ATOM 1880 C C . THR A 1 234 ? -11.907 -2.557 8.022 1.00 97.06 234 THR A C 1
ATOM 1882 O O . THR A 1 234 ? -12.903 -3.157 7.594 1.00 97.06 234 THR A O 1
ATOM 1885 N N . ALA A 1 235 ? -11.704 -1.256 7.842 1.00 97.44 235 ALA A N 1
ATOM 1886 C CA . ALA A 1 235 ? -12.472 -0.422 6.931 1.00 97.44 235 ALA A CA 1
ATOM 1887 C C . ALA A 1 235 ? -11.866 -0.435 5.522 1.00 97.44 235 ALA A C 1
ATOM 1889 O O . ALA A 1 235 ? -10.721 -0.838 5.308 1.00 97.44 235 ALA A O 1
ATOM 1890 N N . LEU A 1 236 ? -12.652 0.014 4.545 1.00 97.31 236 LEU A N 1
ATOM 1891 C CA . LEU A 1 236 ? -12.137 0.273 3.206 1.00 97.31 236 LEU A CA 1
ATOM 1892 C C . LEU A 1 236 ? -11.778 1.754 3.064 1.00 97.31 236 LEU A C 1
ATOM 1894 O O . LEU A 1 236 ? -12.595 2.618 3.379 1.00 97.31 236 LEU A O 1
ATOM 1898 N N . THR A 1 237 ? -10.613 2.035 2.492 1.00 95.19 237 THR A N 1
ATOM 1899 C CA . THR A 1 237 ? -10.230 3.369 2.013 1.00 95.19 237 THR A CA 1
ATOM 1900 C C . THR A 1 237 ? -9.999 3.349 0.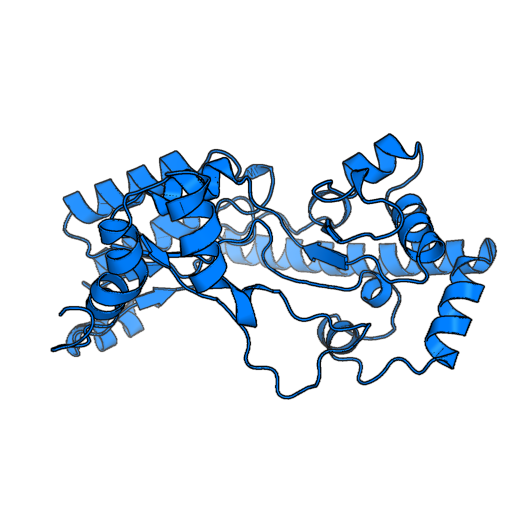501 1.00 95.19 237 THR A C 1
ATOM 1902 O O . THR A 1 237 ? -9.927 2.287 -0.124 1.00 95.19 237 THR A O 1
ATOM 1905 N N . CYS A 1 238 ? -9.876 4.521 -0.120 1.00 93.06 238 CYS A N 1
ATOM 1906 C CA . CYS A 1 238 ? -9.300 4.620 -1.457 1.00 93.06 238 CYS A CA 1
ATOM 1907 C C . CYS A 1 238 ? -7.792 4.878 -1.432 1.00 93.06 238 CYS A C 1
ATOM 1909 O O . CYS A 1 238 ? -7.139 4.490 -2.395 1.00 93.06 238 CYS A O 1
ATOM 1911 N N . ASP A 1 239 ? -7.264 5.529 -0.384 1.00 93.00 239 ASP A N 1
ATOM 1912 C CA . ASP A 1 239 ? -5.908 6.116 -0.351 1.00 93.00 239 ASP A CA 1
ATOM 1913 C C . ASP A 1 239 ? -5.585 6.920 -1.632 1.00 93.00 239 ASP A C 1
ATOM 1915 O O . ASP A 1 239 ? -4.464 6.968 -2.130 1.00 93.00 239 ASP A O 1
ATOM 1919 N N . GLY A 1 240 ? -6.614 7.482 -2.265 1.00 88.62 240 GLY A N 1
ATOM 1920 C CA . GLY A 1 240 ? -6.470 8.176 -3.534 1.00 88.62 240 GLY A CA 1
ATOM 1921 C C . GLY A 1 240 ? -5.960 9.593 -3.327 1.00 88.62 240 GLY A C 1
ATOM 1922 O O . GLY A 1 240 ? -6.470 10.310 -2.469 1.00 88.62 240 GLY A O 1
ATOM 1923 N N . SER A 1 241 ? -5.004 10.019 -4.148 1.00 81.94 241 SER A N 1
ATOM 1924 C CA . SER A 1 241 ? -4.574 11.418 -4.178 1.00 81.94 241 SER A CA 1
ATOM 1925 C C . SER A 1 241 ? -5.527 12.233 -5.048 1.00 81.94 241 SER A C 1
ATOM 1927 O O . SER A 1 241 ? -5.819 11.847 -6.185 1.00 81.94 241 SER A O 1
ATOM 1929 N N . ALA A 1 242 ? -5.994 13.367 -4.525 1.00 78.12 242 ALA A N 1
ATOM 1930 C CA . ALA A 1 242 ? -6.558 14.421 -5.357 1.00 78.12 242 ALA A CA 1
ATOM 1931 C C . ALA A 1 242 ? -5.387 15.140 -6.032 1.00 78.12 242 ALA A C 1
ATOM 1933 O O . ALA A 1 242 ? -4.524 15.686 -5.351 1.00 78.12 242 ALA A O 1
ATOM 1934 N N . GLU A 1 243 ? -5.324 15.065 -7.356 1.00 70.50 243 GLU A N 1
ATOM 1935 C CA . GLU A 1 243 ? -4.200 15.586 -8.127 1.00 70.50 243 GLU A CA 1
ATOM 1936 C C . GLU A 1 243 ? -4.593 16.891 -8.815 1.00 70.50 243 GLU A C 1
ATOM 1938 O O . GLU A 1 243 ? -5.533 16.916 -9.608 1.00 70.50 243 GLU A O 1
ATOM 1943 N N . ASP A 1 244 ? -3.845 17.964 -8.540 1.00 72.62 244 ASP A N 1
ATOM 1944 C CA . ASP A 1 244 ? -4.019 19.266 -9.206 1.00 72.62 244 ASP A CA 1
ATOM 1945 C C . ASP A 1 244 ? -3.533 19.242 -10.664 1.00 72.62 244 ASP A C 1
ATOM 1947 O O . ASP A 1 244 ? -3.874 20.109 -11.472 1.00 72.62 244 ASP A O 1
ATOM 1951 N N . TYR A 1 245 ? -2.731 18.236 -11.015 1.00 68.31 245 TYR A N 1
ATOM 1952 C CA . TYR A 1 245 ? -2.182 18.055 -12.350 1.00 68.31 245 TYR A CA 1
ATOM 1953 C C . TYR A 1 245 ? -2.965 16.991 -13.118 1.00 68.31 245 TYR A C 1
ATOM 1955 O O . TYR A 1 245 ? -3.336 15.961 -12.547 1.00 68.31 245 TYR A O 1
ATOM 1963 N N . PRO A 1 246 ? -3.175 17.185 -14.431 1.00 72.38 246 PRO A N 1
ATOM 1964 C CA . PRO A 1 246 ? -3.844 16.189 -15.246 1.00 72.38 246 PRO A CA 1
ATOM 1965 C C . PRO A 1 246 ? -3.032 14.893 -15.290 1.00 72.38 246 PRO A C 1
ATOM 1967 O O . PRO A 1 246 ? -1.798 14.905 -15.304 1.00 72.38 246 PRO A O 1
ATOM 1970 N N . ILE A 1 247 ? -3.750 13.773 -15.376 1.00 74.50 247 ILE A N 1
ATOM 1971 C CA . ILE A 1 247 ? -3.160 12.467 -15.675 1.00 74.50 247 ILE A CA 1
ATOM 1972 C C . ILE A 1 247 ? -2.379 12.591 -16.981 1.00 74.50 247 ILE A C 1
ATOM 1974 O O . ILE A 1 247 ? -2.904 13.087 -17.981 1.00 74.50 247 ILE A O 1
ATOM 1978 N N . SER A 1 248 ? -1.136 12.125 -16.973 1.00 70.69 248 SER A N 1
ATOM 1979 C CA . SER A 1 248 ? -0.265 12.153 -18.140 1.00 70.69 248 SER A CA 1
ATOM 1980 C C . SER A 1 248 ? 0.358 10.783 -18.382 1.00 70.69 248 SER A C 1
ATOM 1982 O O . SER A 1 248 ? 0.239 9.862 -17.575 1.00 70.69 248 SER A O 1
ATOM 1984 N N . PHE A 1 249 ? 1.046 10.661 -19.512 1.00 69.44 249 PHE A N 1
ATOM 1985 C CA . PHE A 1 249 ? 1.787 9.459 -19.873 1.00 69.44 249 PHE A CA 1
ATOM 1986 C C . PHE A 1 249 ? 2.888 9.103 -18.857 1.00 69.44 249 PHE A C 1
ATOM 1988 O O . PHE A 1 249 ? 3.060 7.940 -18.497 1.00 69.44 249 PHE A O 1
ATOM 1995 N N . THR A 1 250 ? 3.618 10.106 -18.364 1.00 66.44 250 THR A N 1
ATOM 1996 C CA . THR A 1 250 ? 4.678 9.928 -17.360 1.00 66.44 250 THR A CA 1
ATOM 1997 C C . THR A 1 250 ? 4.140 9.885 -15.933 1.00 66.44 250 THR A C 1
ATOM 1999 O O . THR A 1 250 ? 4.844 9.439 -15.030 1.00 66.44 250 THR A O 1
ATOM 2002 N N . ARG A 1 251 ? 2.885 10.302 -15.725 1.00 70.19 251 ARG A N 1
ATOM 2003 C CA . ARG A 1 251 ? 2.229 10.365 -14.418 1.00 70.19 251 ARG A CA 1
ATOM 2004 C C . ARG A 1 251 ? 0.846 9.711 -14.461 1.00 70.19 251 ARG A C 1
ATOM 2006 O O . ARG A 1 251 ? -0.185 10.397 -14.466 1.00 70.19 251 ARG A O 1
ATOM 2013 N N . PRO A 1 252 ? 0.807 8.378 -14.509 1.00 78.00 252 PRO A N 1
ATOM 2014 C CA . PRO A 1 252 ? -0.449 7.671 -14.621 1.00 78.00 252 PRO A CA 1
ATOM 2015 C C . PRO A 1 252 ? -1.138 7.614 -13.241 1.00 78.00 252 PRO A C 1
ATOM 2017 O O . PRO A 1 252 ? -0.504 7.335 -12.225 1.00 78.00 252 PRO A O 1
ATOM 2020 N N . ALA A 1 253 ? -2.447 7.880 -13.168 1.00 83.38 253 ALA A N 1
ATOM 2021 C CA . ALA A 1 253 ? -3.164 7.837 -11.888 1.00 83.38 253 ALA A CA 1
ATOM 2022 C C . ALA A 1 253 ? -3.473 6.404 -11.458 1.00 83.38 253 ALA A C 1
ATOM 2024 O O . ALA A 1 253 ? -4.052 5.628 -12.220 1.00 83.38 253 ALA A O 1
ATOM 2025 N N . HIS A 1 254 ? -3.183 6.079 -10.200 1.00 88.62 254 HIS A N 1
ATOM 2026 C CA . HIS A 1 254 ? -3.546 4.784 -9.647 1.00 88.62 254 HIS A CA 1
ATOM 2027 C C . HIS A 1 254 ? -5.079 4.588 -9.687 1.00 88.62 254 HIS A C 1
ATOM 2029 O O . HIS A 1 254 ? -5.828 5.463 -9.239 1.00 88.62 254 HIS A O 1
ATOM 2035 N N . PRO A 1 255 ? -5.595 3.432 -10.151 1.00 90.25 255 PRO A N 1
ATOM 2036 C CA . PRO A 1 255 ? -7.038 3.222 -10.324 1.00 90.25 255 PRO A CA 1
ATOM 2037 C C . PRO A 1 255 ? -7.833 3.237 -9.003 1.00 90.25 255 PRO A C 1
ATOM 2039 O O . PRO A 1 255 ? -9.059 3.374 -9.007 1.00 90.25 255 PRO A O 1
ATOM 2042 N N . ARG A 1 256 ? -7.139 3.174 -7.859 1.00 92.19 256 ARG A N 1
ATOM 2043 C CA . ARG A 1 256 ? -7.709 3.413 -6.518 1.00 92.19 256 ARG A CA 1
ATOM 2044 C C . ARG A 1 256 ? -8.404 4.764 -6.375 1.00 92.19 256 ARG A C 1
ATOM 2046 O O . ARG A 1 256 ? -9.380 4.837 -5.635 1.00 92.19 256 ARG A O 1
ATOM 2053 N N . ASN A 1 257 ? -7.971 5.776 -7.128 1.00 90.25 257 ASN A N 1
ATOM 2054 C CA . ASN A 1 257 ? -8.559 7.116 -7.095 1.00 90.25 257 ASN A CA 1
ATOM 2055 C C . ASN A 1 257 ? -10.032 7.116 -7.532 1.00 90.25 257 ASN A C 1
ATOM 2057 O O . ASN A 1 257 ? -10.810 7.941 -7.068 1.00 90.25 257 ASN A O 1
ATOM 2061 N N . TYR A 1 258 ? -10.425 6.176 -8.397 1.00 91.38 258 TYR A N 1
ATOM 2062 C CA . TYR A 1 258 ? -11.745 6.179 -9.038 1.00 91.38 258 TYR A CA 1
ATOM 2063 C C . TYR A 1 258 ? -12.554 4.905 -8.781 1.00 91.38 258 TYR A C 1
ATOM 2065 O O . TYR A 1 258 ? -13.773 4.905 -8.932 1.00 91.38 258 TYR A O 1
ATOM 2073 N N . GLY A 1 259 ? -11.891 3.803 -8.421 1.00 94.88 259 GLY A N 1
ATOM 2074 C CA . GLY A 1 259 ? -12.494 2.473 -8.473 1.00 94.88 259 GLY A CA 1
ATOM 2075 C C . GLY A 1 259 ? -12.531 1.696 -7.165 1.00 94.88 259 GLY A C 1
ATOM 2076 O O . GLY A 1 259 ? -13.057 0.590 -7.183 1.00 94.88 259 GLY A O 1
ATOM 2077 N N . SER A 1 260 ? -11.990 2.198 -6.048 1.00 96.81 260 SER A N 1
ATOM 2078 C CA . SER A 1 260 ? -11.808 1.380 -4.833 1.00 96.81 260 SER A CA 1
ATOM 2079 C C . SER A 1 260 ? -13.116 0.785 -4.302 1.00 96.81 260 SER A C 1
ATOM 2081 O O . SER A 1 260 ? -13.244 -0.433 -4.232 1.00 96.81 260 SER A O 1
ATOM 2083 N N . PHE A 1 261 ? -14.136 1.598 -4.027 1.00 97.94 261 PHE A N 1
ATOM 2084 C CA . PHE A 1 261 ? -15.412 1.097 -3.496 1.00 97.94 261 PHE A CA 1
ATOM 2085 C C . PHE A 1 261 ? -16.136 0.155 -4.472 1.00 97.94 261 PHE A C 1
ATOM 2087 O O . PHE A 1 261 ? -16.600 -0.915 -4.079 1.00 97.94 261 PHE A O 1
ATOM 2094 N N . ALA A 1 262 ? -16.174 0.506 -5.762 1.00 98.06 262 ALA A N 1
ATOM 2095 C CA . ALA A 1 262 ? -16.803 -0.322 -6.791 1.00 98.06 262 ALA A CA 1
ATOM 2096 C C . ALA A 1 262 ? -16.072 -1.661 -6.982 1.00 98.06 262 ALA A C 1
ATOM 2098 O O . ALA A 1 262 ? -16.708 -2.711 -7.068 1.00 98.06 262 ALA A O 1
ATOM 2099 N N . ARG A 1 263 ? -14.733 -1.647 -6.998 1.00 97.94 263 ARG A N 1
ATOM 2100 C CA . ARG A 1 263 ? -13.903 -2.853 -7.072 1.00 97.94 263 ARG A CA 1
ATOM 2101 C C . ARG A 1 263 ? -14.081 -3.720 -5.835 1.00 97.94 263 ARG A C 1
ATOM 2103 O O . ARG A 1 263 ? -14.177 -4.931 -5.982 1.00 97.94 263 ARG A O 1
ATOM 2110 N N . PHE A 1 264 ? -14.146 -3.132 -4.645 1.00 98.44 264 PHE A N 1
ATOM 2111 C CA . PHE A 1 264 ? -14.396 -3.871 -3.411 1.00 98.44 264 PHE A CA 1
ATOM 2112 C C . PHE A 1 264 ? -15.729 -4.627 -3.457 1.00 98.44 264 PHE A C 1
ATOM 2114 O O . PHE A 1 264 ? -15.746 -5.849 -3.311 1.00 98.44 264 PHE A O 1
ATOM 2121 N N . LEU A 1 265 ? -16.824 -3.923 -3.753 1.00 98.62 265 LEU A N 1
ATOM 2122 C CA . LEU A 1 265 ? -18.158 -4.523 -3.829 1.00 98.62 265 LEU A CA 1
ATOM 2123 C C . LEU A 1 265 ? -18.294 -5.516 -4.996 1.00 98.62 265 LEU A C 1
ATOM 2125 O O . LEU A 1 265 ? -18.924 -6.561 -4.858 1.00 98.62 265 LEU A O 1
ATOM 2129 N N . GLY A 1 266 ? -17.697 -5.217 -6.150 1.00 98.62 266 GLY A N 1
ATOM 2130 C CA . GLY A 1 266 ? -17.749 -6.085 -7.326 1.00 98.62 266 GLY A CA 1
ATOM 2131 C C . GLY A 1 266 ? -16.873 -7.328 -7.179 1.00 98.62 266 GLY A C 1
ATOM 2132 O O . GLY A 1 266 ? -17.371 -8.446 -7.215 1.00 98.62 266 GLY A O 1
ATOM 2133 N N . ARG A 1 267 ? -15.566 -7.142 -6.983 1.00 98.25 267 ARG A N 1
ATOM 2134 C CA . ARG A 1 267 ? -14.596 -8.242 -6.947 1.00 98.25 267 ARG A CA 1
ATOM 2135 C C . ARG A 1 267 ? -14.661 -9.013 -5.634 1.00 98.25 267 ARG A C 1
ATOM 2137 O O . ARG A 1 267 ? -14.860 -10.219 -5.656 1.00 98.25 267 ARG A O 1
ATOM 2144 N N . TYR A 1 268 ? -14.461 -8.341 -4.501 1.00 98.44 268 TYR A N 1
ATOM 2145 C CA . TYR A 1 268 ? -14.242 -9.032 -3.226 1.00 98.44 268 TYR A CA 1
ATOM 2146 C C . TYR A 1 268 ? -15.551 -9.494 -2.577 1.00 98.44 268 TYR A C 1
ATOM 2148 O O . TYR A 1 268 ? -15.589 -10.582 -2.009 1.00 98.44 268 TYR A O 1
ATOM 2156 N N . VAL A 1 269 ? -16.633 -8.722 -2.703 1.00 98.62 269 VAL A N 1
ATOM 2157 C CA . VAL A 1 269 ? -17.946 -9.100 -2.152 1.00 98.62 269 VAL A CA 1
ATOM 2158 C C . VAL A 1 269 ? -18.728 -9.987 -3.128 1.00 98.62 269 VAL A C 1
ATOM 2160 O O . VAL A 1 269 ? -19.000 -11.139 -2.808 1.00 98.62 269 VAL A O 1
ATOM 2163 N N . ARG A 1 270 ? -19.071 -9.492 -4.327 1.00 98.62 270 ARG A N 1
ATOM 2164 C CA . ARG A 1 270 ? -19.939 -10.222 -5.273 1.00 98.62 270 ARG A CA 1
ATOM 2165 C C . ARG A 1 270 ? -19.245 -11.411 -5.945 1.00 98.62 270 ARG A C 1
ATOM 2167 O 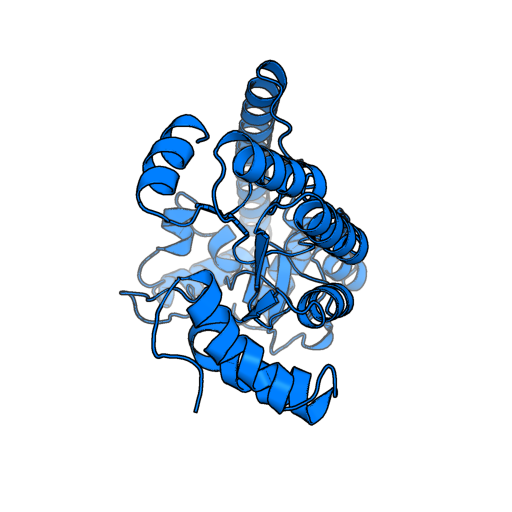O . ARG A 1 270 ? -19.803 -12.502 -5.932 1.00 98.62 270 ARG A O 1
ATOM 2174 N N . ASP A 1 271 ? -18.077 -11.207 -6.555 1.00 98.56 271 ASP A N 1
ATOM 2175 C CA . ASP A 1 271 ? -17.462 -12.231 -7.418 1.00 98.56 271 ASP A CA 1
ATOM 2176 C C . ASP A 1 271 ? -16.689 -13.292 -6.615 1.00 98.56 271 ASP A C 1
ATOM 2178 O O . ASP A 1 271 ? -16.742 -14.476 -6.937 1.00 98.56 271 ASP A O 1
ATOM 2182 N N . MET A 1 272 ? -15.969 -12.877 -5.567 1.00 98.31 272 MET A N 1
ATOM 2183 C CA . MET A 1 272 ? -15.133 -13.766 -4.750 1.00 98.31 272 MET A CA 1
ATOM 2184 C C . MET A 1 272 ? -15.817 -14.264 -3.473 1.00 98.31 272 MET A C 1
ATOM 2186 O O . MET A 1 272 ? -15.308 -15.196 -2.853 1.00 98.31 272 MET A O 1
ATOM 2190 N N . GLY A 1 273 ? -16.929 -13.651 -3.052 1.00 98.00 273 GLY A N 1
ATOM 2191 C CA . GLY A 1 273 ? -17.655 -14.067 -1.851 1.00 98.00 273 GLY A CA 1
ATOM 2192 C C . GLY A 1 273 ? -16.823 -13.993 -0.568 1.00 98.00 273 GLY A C 1
ATOM 2193 O O . GLY A 1 273 ? -17.003 -14.819 0.323 1.00 98.00 273 GLY A O 1
ATOM 2194 N N . VAL A 1 274 ? -15.892 -13.034 -0.462 1.00 98.25 274 VAL A N 1
ATOM 2195 C CA . VAL A 1 274 ? -15.018 -12.893 0.721 1.00 98.25 274 VAL A CA 1
ATOM 2196 C C . VAL A 1 274 ? -15.832 -12.606 1.987 1.00 98.25 274 VAL A C 1
ATOM 2198 O O . VAL A 1 274 ? -15.431 -13.001 3.080 1.00 98.25 274 VAL A O 1
ATOM 2201 N N . MET A 1 275 ? -16.966 -11.924 1.833 1.00 98.00 275 MET A N 1
ATOM 2202 C CA . MET A 1 275 ? -17.918 -11.570 2.884 1.00 98.00 275 MET A CA 1
ATOM 2203 C C . MET A 1 275 ? -19.307 -11.346 2.276 1.00 98.00 275 MET A C 1
ATOM 2205 O O . MET A 1 275 ? -19.442 -11.251 1.053 1.00 98.00 275 MET A O 1
ATOM 2209 N N . THR A 1 276 ? -20.338 -11.240 3.116 1.00 98.25 276 THR A N 1
ATOM 2210 C CA . THR A 1 276 ? -21.691 -10.911 2.645 1.00 98.25 276 THR A CA 1
ATOM 2211 C C . THR A 1 276 ? -21.784 -9.451 2.192 1.00 98.25 276 THR A C 1
ATOM 2213 O O . THR A 1 276 ? -20.921 -8.626 2.512 1.00 98.25 276 THR A O 1
ATOM 2216 N N . LEU A 1 277 ? -22.843 -9.108 1.452 1.00 98.50 277 LEU A N 1
ATOM 2217 C CA . LEU A 1 277 ? -23.072 -7.729 1.018 1.00 98.50 277 LEU A CA 1
ATOM 2218 C C . LEU A 1 277 ? -23.263 -6.786 2.208 1.00 98.50 277 LEU A C 1
ATOM 2220 O O . LEU A 1 277 ? -22.749 -5.673 2.185 1.00 98.50 277 LEU A O 1
ATOM 2224 N N . GLU A 1 278 ? -23.954 -7.235 3.252 1.00 98.00 278 GLU A N 1
ATOM 2225 C CA . GLU A 1 278 ? -24.196 -6.471 4.474 1.00 98.00 278 GLU A CA 1
ATOM 2226 C C . GLU A 1 278 ? -22.882 -6.136 5.186 1.00 98.00 278 GLU A C 1
ATOM 2228 O O . GLU A 1 278 ? -22.663 -4.978 5.538 1.00 98.00 278 GLU A O 1
ATOM 2233 N N . GLU A 1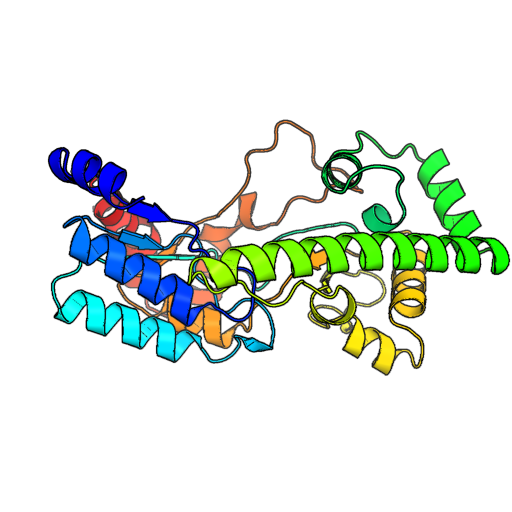 279 ? -21.972 -7.106 5.331 1.00 97.88 279 GLU A N 1
ATOM 2234 C CA . GLU A 1 279 ? -20.650 -6.855 5.921 1.00 97.88 279 GLU A CA 1
ATOM 2235 C C . GLU A 1 279 ? -19.801 -5.940 5.029 1.00 97.88 279 GLU A C 1
ATOM 2237 O O . GLU A 1 279 ? -19.147 -5.018 5.521 1.00 97.88 279 GLU A O 1
ATOM 2242 N N . GLY A 1 280 ? -19.869 -6.124 3.707 1.00 97.94 280 GLY A N 1
ATOM 2243 C CA . GLY A 1 280 ? -19.234 -5.223 2.748 1.00 97.94 280 GLY A CA 1
ATOM 2244 C C . GLY A 1 280 ? -19.723 -3.778 2.894 1.00 97.94 280 GLY A C 1
ATOM 2245 O O . GLY A 1 280 ? -18.918 -2.855 3.010 1.00 97.94 280 GLY A O 1
ATOM 2246 N N . VAL A 1 281 ? -21.040 -3.565 2.958 1.00 98.19 281 VAL A N 1
ATOM 2247 C CA . VAL A 1 281 ? -21.639 -2.238 3.167 1.00 98.19 281 VAL A CA 1
ATOM 2248 C C . VAL A 1 281 ? -21.242 -1.674 4.532 1.00 98.19 281 VAL A C 1
ATOM 2250 O O . VAL A 1 281 ? -20.850 -0.508 4.606 1.00 98.19 281 VAL A O 1
ATOM 2253 N N . ARG A 1 282 ? -21.256 -2.486 5.598 1.00 97.69 282 ARG A N 1
ATOM 2254 C CA . ARG A 1 282 ? -20.848 -2.077 6.953 1.00 97.69 282 ARG A CA 1
ATOM 2255 C C . ARG A 1 282 ? -19.419 -1.530 6.975 1.00 97.69 282 ARG A C 1
ATOM 2257 O O . ARG A 1 282 ? -19.183 -0.481 7.574 1.00 97.69 282 ARG A O 1
ATOM 2264 N N . LYS A 1 283 ? -18.484 -2.178 6.270 1.00 97.69 283 LYS A N 1
ATOM 2265 C CA . LYS A 1 283 ? -17.070 -1.764 6.177 1.00 97.69 283 LYS A CA 1
ATOM 2266 C C . LYS A 1 283 ? -16.848 -0.415 5.499 1.00 97.69 283 LYS A C 1
ATOM 2268 O O . LYS A 1 283 ? -15.881 0.265 5.831 1.00 97.69 283 LYS A O 1
ATOM 2273 N N . ILE A 1 284 ? -17.728 -0.025 4.576 1.00 97.62 284 ILE A N 1
ATOM 2274 C CA . ILE A 1 284 ? -17.624 1.232 3.813 1.00 97.62 284 ILE A CA 1
ATOM 2275 C C . ILE A 1 284 ? -18.566 2.335 4.313 1.00 97.62 284 ILE A C 1
ATOM 2277 O O . ILE A 1 284 ? -18.600 3.419 3.737 1.00 97.62 284 ILE A O 1
ATOM 2281 N N . THR A 1 285 ? -19.347 2.066 5.363 1.00 97.81 285 THR A N 1
ATOM 2282 C CA . THR A 1 285 ? -20.299 3.019 5.952 1.00 97.81 285 THR A CA 1
ATOM 2283 C C . THR A 1 285 ? -20.115 3.104 7.466 1.00 97.81 285 THR A C 1
ATOM 2285 O O . THR A 1 285 ? -19.393 3.975 7.949 1.00 97.81 285 THR A O 1
ATOM 2288 N N . HIS A 1 286 ? -20.728 2.188 8.218 1.00 96.81 286 HIS A N 1
ATOM 2289 C CA . HIS A 1 286 ? -20.731 2.182 9.675 1.00 96.81 286 HIS A CA 1
ATOM 2290 C C . HIS A 1 286 ? -19.319 2.135 10.264 1.00 96.81 286 HIS A C 1
ATOM 2292 O O . HIS A 1 286 ? -19.011 2.952 11.125 1.00 96.81 286 HIS A O 1
ATOM 2298 N N . ASN A 1 287 ? -18.443 1.244 9.784 1.00 95.94 287 ASN A N 1
ATOM 2299 C CA . ASN A 1 287 ? -17.069 1.146 10.289 1.00 95.94 287 ASN A CA 1
ATOM 2300 C C . ASN A 1 287 ? -16.314 2.468 10.144 1.00 95.94 287 ASN A C 1
ATOM 2302 O O . ASN A 1 287 ? -15.724 2.935 11.111 1.00 95.94 287 ASN A O 1
ATOM 2306 N N . ALA A 1 288 ? -16.378 3.099 8.969 1.00 95.44 288 ALA A N 1
ATOM 2307 C CA . ALA A 1 288 ? -15.721 4.381 8.731 1.00 95.44 288 ALA A CA 1
ATOM 2308 C C . ALA A 1 288 ? -16.266 5.482 9.661 1.00 95.44 288 ALA A C 1
ATOM 2310 O O . ALA A 1 288 ? -15.496 6.244 10.244 1.00 95.44 288 ALA A O 1
ATOM 2311 N N . ALA A 1 289 ? -17.588 5.530 9.857 1.00 96.62 289 ALA A N 1
ATOM 2312 C CA . ALA A 1 289 ? -18.208 6.470 10.788 1.00 96.62 289 ALA A CA 1
ATOM 2313 C C . ALA A 1 289 ? -17.776 6.219 12.245 1.00 96.62 289 ALA A C 1
ATOM 2315 O O . ALA A 1 289 ? -17.485 7.176 12.960 1.00 96.62 289 ALA A O 1
ATOM 2316 N N . GLN A 1 290 ? -17.682 4.955 12.676 1.00 94.81 290 GLN A N 1
ATOM 2317 C CA . GLN A 1 290 ? -17.224 4.594 14.022 1.00 94.81 290 GLN A CA 1
ATOM 2318 C C . GLN A 1 290 ? -15.755 4.959 14.255 1.00 94.81 290 GLN A C 1
ATOM 2320 O O . GLN A 1 290 ? -15.450 5.567 15.281 1.00 94.81 290 GLN A O 1
ATOM 2325 N N . ILE A 1 291 ? -14.869 4.656 13.297 1.00 95.25 291 ILE A N 1
ATOM 2326 C CA . ILE A 1 291 ? -13.434 4.982 13.373 1.00 95.25 291 ILE A CA 1
ATOM 2327 C C . ILE A 1 291 ? -13.234 6.491 13.554 1.00 95.25 291 ILE A C 1
ATOM 2329 O O . ILE A 1 291 ? -12.502 6.924 14.440 1.00 95.25 291 ILE A O 1
ATOM 2333 N N . LEU A 1 292 ? -13.941 7.300 12.760 1.00 95.06 292 LEU A N 1
ATOM 2334 C CA . LEU A 1 292 ? -13.832 8.761 12.790 1.00 95.06 292 LEU A CA 1
ATOM 2335 C C . LEU A 1 292 ? -14.674 9.428 13.894 1.00 95.06 292 LEU A C 1
ATOM 2337 O O . LEU A 1 292 ? -14.646 10.649 14.032 1.00 95.06 292 LEU A O 1
ATOM 2341 N N . GLY A 1 293 ? -15.459 8.665 14.660 1.00 94.12 293 GLY A N 1
ATOM 2342 C CA . GLY A 1 293 ? -16.351 9.206 15.691 1.00 94.12 293 GLY A CA 1
ATOM 2343 C C . GLY A 1 293 ? -17.517 10.046 15.147 1.00 94.12 293 GLY A C 1
ATOM 2344 O O . GLY A 1 293 ? -18.064 10.885 15.867 1.00 94.12 293 GLY A O 1
ATOM 2345 N N . ILE A 1 294 ? -17.914 9.839 13.889 1.00 95.56 294 ILE A N 1
ATOM 2346 C CA . ILE A 1 294 ? -18.997 10.585 13.245 1.00 95.56 294 ILE A CA 1
ATOM 2347 C C . ILE A 1 294 ? -20.345 9.993 13.667 1.00 95.56 294 ILE A C 1
ATOM 2349 O O . ILE A 1 294 ? -20.714 8.886 13.274 1.00 95.56 294 ILE A O 1
ATOM 2353 N N . LYS A 1 295 ? -21.095 10.756 14.465 1.00 94.38 295 LYS A N 1
ATOM 2354 C CA . LYS A 1 295 ? -22.427 10.375 14.958 1.00 94.38 295 LYS A CA 1
ATOM 2355 C C . LYS A 1 295 ? -23.493 10.535 13.871 1.00 94.38 295 LYS A C 1
ATOM 2357 O O . LYS A 1 295 ? -23.324 11.324 12.943 1.00 94.38 295 LYS A O 1
ATOM 2362 N N . ASP A 1 296 ? -24.581 9.777 14.004 1.00 95.31 296 ASP A N 1
ATOM 2363 C CA . ASP A 1 296 ? -25.778 9.854 13.151 1.00 95.31 296 ASP A CA 1
ATOM 2364 C C . ASP A 1 296 ? -25.499 9.683 11.642 1.00 95.31 296 ASP A C 1
ATOM 2366 O O . ASP A 1 296 ? -26.197 10.228 10.786 1.00 95.31 296 ASP A O 1
ATOM 2370 N N . ARG A 1 297 ? -24.448 8.924 11.300 1.00 97.44 297 ARG A N 1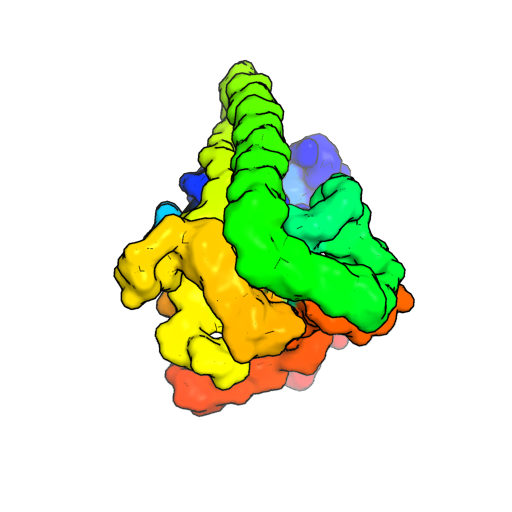
ATOM 2371 C CA . ARG A 1 297 ? -24.082 8.556 9.925 1.00 97.44 297 ARG A CA 1
ATOM 2372 C C . ARG A 1 297 ? -23.637 7.098 9.845 1.00 97.44 297 ARG A C 1
ATOM 2374 O O . ARG A 1 297 ? -23.238 6.495 10.837 1.00 97.44 297 ARG A O 1
ATOM 2381 N N . GLY A 1 298 ? -23.676 6.547 8.633 1.00 95.69 298 GLY A N 1
ATOM 2382 C CA . GLY A 1 298 ? -23.178 5.201 8.336 1.00 95.69 298 GLY A CA 1
ATOM 2383 C C . GLY A 1 298 ? -24.152 4.060 8.652 1.00 95.69 298 GLY A C 1
ATOM 2384 O O . GLY A 1 298 ? -23.768 2.907 8.508 1.00 95.69 298 GLY A O 1
ATOM 2385 N N . ILE A 1 299 ? -25.388 4.364 9.057 1.00 94.75 299 ILE A N 1
ATOM 2386 C CA . ILE A 1 299 ? -26.478 3.405 9.300 1.00 94.75 299 ILE A CA 1
ATOM 2387 C C . ILE A 1 299 ? -27.776 3.930 8.662 1.00 94.75 299 ILE A C 1
ATOM 2389 O O . ILE A 1 299 ? -27.925 5.147 8.524 1.00 94.75 299 ILE A O 1
ATOM 2393 N N . LEU A 1 300 ? -28.671 3.024 8.254 1.00 90.94 300 LEU A N 1
ATOM 2394 C CA . LEU A 1 300 ? -30.012 3.315 7.724 1.00 90.94 300 LEU A CA 1
ATOM 2395 C C . LEU A 1 300 ? -31.079 2.704 8.631 1.00 90.94 300 LEU A C 1
ATOM 2397 O O . LEU A 1 300 ? -30.850 1.559 9.084 1.00 90.94 300 LEU A O 1
#

Secondary structure (DSSP, 8-state):
-HHHHHHHHHTT-EEEE--TTSSSS-HHHHHHHHHHHHHHHT-EEEETT---BSGGGTTTHHHHHHHHHHHHHTT--EEEEE-S-SBS--B-GGGGGSSS-HHHHHT-----HHHHHHHHHHHHSHHHHHHHHHHHHHHHHHHHHHHHHHHHHHHHTT---PPPP-HHHHEEEEE-SS-GGGTT-BHHHHHHHHTS-HHHHHHHHHHHTTT--EEEE-BB-HHHHHHHHHSTTEEE---PPP-SSPP-SSSPPPTHHHHHHHHIIIIIIIIT-SS-HHHHHHHHTHHHHHHTT-TT-S--

Radius of gyration: 21.26 Å; chains: 1; bounding box: 57×34×56 Å

Sequence (300 aa):
TIELCKVVAEFGGLYDTHHRGNYGDTLIEGLKEAVMIGKTADIKVNVSHLYALFPWNWGKSSEVVRLIDEARENGIDITCDLYPWTYCMMSNPIALFMTGSMDERVHSIGSTGEMMERLFQDMKDPEKWRQMKQELKDTYETEYQENLEKKKILLQHGIRAGEPHNLEYTMVITHSKTHPELVGKYFNEVAETMGTSWMDALRKVILDDEGHTHTSIGGFREADLIEMLKHPVTALTCDGSAEDYPISFTRPAHPRNYGSFARFLGRYVRDMGVMTLEEGVRKITHNAAQILGIKDRGIL